Protein AF-A0A2A5AT95-F1 (afdb_monomer_lite)

pLDDT: mean 79.54, std 16.07, range [31.3, 97.88]

Secondary structure (DSSP, 8-state):
------------------------------STTSHHHHHHHHHTSTTSPPSSS----S-----SSSEEEEE-TTS-EEEEEEE-TT--EEE-SS---S--------SS-EEEEETTEEEEEEETTEEEE-TTS---EEE--TT-----TTEEE-HHHHHHHHHHHHGGG---EEEEEEESEEEEEPPTT-SEEEEEEEEEEESSTTB-EEEEEESSTTSS---STTSEEEEEEEEETTSPPPEEEEEEEESSEES-SSB--STTPPPEEEEEEEESTTSSS--EEEEEEEEE-TTS-EEEEEEEEEESS-S---EEEEEESSS-EEEEEEEEEE-

Radius of gyration: 57.36 Å; chains: 1; bounding box: 109×75×197 Å

Organism: NCBI:txid2030880

Sequence (335 aa):
MPVNQNALGVLQKSTGAPRIGRGESDVDADLTTVEAAAAAAQETADLALPLVGGVMSGNITLSNSRSIKGKDSGGTGRSLIYVNALDNVLVGNAGFDGDLSIYARSTKAGYLVSGSSTRLSWNANGVAFGTGVRVNSILNEDSMVSDDEDALATQQSIKAYVDSKVLESAIATATASNHAYIDIAIPAGAKEARIKFQNLIPTTNSTVLEVRTSSDGGTTIDDGSGDYAEGHMRSISTGEGVIGGASSGSTLMAITNLVGSAANERGVSGQLIIALPGQAEYTQIHARTAYVDDGGVDRVMVMSGRRLSAAAVDLIRIFFLEGNIESGEIQVSYI

Structure (mmCIF, N/CA/C/O backbone):
data_AF-A0A2A5AT95-F1
#
_entry.id   AF-A0A2A5AT95-F1
#
loop_
_atom_site.group_PDB
_atom_site.id
_atom_site.type_symbol
_atom_site.label_atom_id
_atom_site.label_alt_id
_atom_site.label_comp_id
_atom_site.label_asym_id
_atom_site.label_entity_id
_atom_site.label_seq_id
_atom_site.pdbx_PDB_ins_code
_atom_site.Cartn_x
_atom_site.Cartn_y
_atom_site.Cartn_z
_atom_site.occupancy
_atom_site.B_iso_or_equiv
_atom_site.auth_seq_id
_atom_site.auth_comp_id
_atom_site.auth_asym_id
_atom_site.auth_atom_id
_atom_site.pdbx_PDB_model_num
ATOM 1 N N . MET A 1 1 ? -76.646 -36.475 161.469 1.00 31.30 1 MET A N 1
ATOM 2 C CA . MET A 1 1 ? -76.503 -37.905 161.830 1.00 31.30 1 MET A CA 1
ATOM 3 C C . MET A 1 1 ? -76.623 -38.732 160.555 1.00 31.30 1 MET A C 1
ATOM 5 O O . MET A 1 1 ? -77.460 -38.360 159.748 1.00 31.30 1 MET A O 1
ATOM 9 N N . PRO A 1 2 ? -75.922 -39.861 160.390 1.00 53.03 2 PRO A N 1
ATOM 10 C CA . PRO A 1 2 ? -74.481 -40.059 160.441 1.00 53.03 2 PRO A CA 1
ATOM 11 C C . PRO A 1 2 ? -73.911 -40.566 159.094 1.00 53.03 2 PRO A C 1
ATOM 13 O O . PRO A 1 2 ? -74.620 -40.914 158.158 1.00 53.03 2 PRO A O 1
ATOM 16 N N . VAL A 1 3 ? -72.583 -40.583 159.068 1.00 45.81 3 VAL A N 1
ATOM 17 C CA . VAL A 1 3 ? -71.641 -41.304 158.199 1.00 45.81 3 VAL A CA 1
ATOM 18 C C . VAL A 1 3 ? -72.076 -42.756 157.913 1.00 45.81 3 VAL A C 1
ATOM 20 O O . VAL A 1 3 ? -72.483 -43.423 158.860 1.00 45.81 3 VAL A O 1
ATOM 23 N N . ASN A 1 4 ? -71.877 -43.285 156.692 1.00 41.25 4 ASN A N 1
ATOM 24 C CA . ASN A 1 4 ? -71.123 -44.541 156.488 1.00 41.25 4 ASN A CA 1
ATOM 25 C C . ASN A 1 4 ? -70.722 -44.806 155.018 1.00 41.25 4 ASN A C 1
ATOM 27 O O . ASN A 1 4 ? -71.441 -44.501 154.074 1.00 41.25 4 ASN A O 1
ATOM 31 N N . GLN A 1 5 ? -69.537 -45.396 154.915 1.00 50.97 5 GLN A N 1
ATOM 32 C CA . GLN A 1 5 ? -68.684 -45.821 153.818 1.00 50.97 5 GLN A CA 1
ATOM 33 C C . GLN A 1 5 ? -69.240 -47.020 153.029 1.00 50.97 5 GLN A C 1
ATOM 35 O O . GLN A 1 5 ? -69.899 -47.877 153.612 1.00 50.97 5 GLN A O 1
ATOM 40 N N . ASN A 1 6 ? -68.868 -47.152 151.746 1.00 45.69 6 ASN A N 1
ATOM 41 C CA . ASN A 1 6 ? -68.025 -48.261 151.262 1.00 45.69 6 ASN A CA 1
ATOM 42 C C . ASN A 1 6 ? -67.827 -48.278 149.732 1.00 45.69 6 ASN A C 1
ATOM 44 O O . ASN A 1 6 ? -68.708 -47.902 148.970 1.00 45.69 6 ASN A O 1
ATOM 48 N N . ALA A 1 7 ? -66.686 -48.872 149.362 1.00 45.34 7 ALA A N 1
ATOM 49 C CA . ALA A 1 7 ? -66.383 -49.610 148.128 1.00 45.34 7 ALA A CA 1
ATOM 50 C C . ALA A 1 7 ? -65.834 -48.863 146.889 1.00 45.34 7 ALA A C 1
ATOM 52 O O . ALA A 1 7 ? -66.551 -48.310 146.064 1.00 45.34 7 ALA A O 1
ATOM 53 N N . LEU A 1 8 ? -64.502 -48.971 146.779 1.00 50.44 8 LEU A N 1
ATOM 54 C CA . LEU A 1 8 ? -63.666 -49.259 145.602 1.00 50.44 8 LEU A CA 1
ATOM 55 C C . LEU A 1 8 ? -64.317 -49.307 144.202 1.00 50.44 8 LEU A C 1
ATOM 57 O O . LEU A 1 8 ? -65.175 -50.140 143.925 1.00 50.44 8 LEU A O 1
ATOM 61 N N . GLY A 1 9 ? -63.698 -48.576 143.269 1.00 43.22 9 GLY A N 1
ATOM 62 C CA . GLY A 1 9 ? -63.810 -48.768 141.822 1.00 43.22 9 GLY A CA 1
ATOM 63 C C . GLY A 1 9 ? -62.636 -48.109 141.087 1.00 43.22 9 GLY A C 1
ATOM 64 O O . GLY A 1 9 ? -62.428 -46.907 141.183 1.00 43.22 9 GLY A O 1
ATOM 65 N N . VAL A 1 10 ? -61.837 -48.929 140.412 1.00 50.09 10 VAL A N 1
ATOM 66 C CA . VAL A 1 10 ? -60.588 -48.642 139.682 1.00 50.09 10 VAL A CA 1
ATOM 67 C C . VAL A 1 10 ? -60.854 -47.876 138.366 1.00 50.09 10 VAL A C 1
ATOM 69 O O . VAL A 1 10 ? -61.826 -48.209 137.702 1.00 50.09 10 VAL A O 1
ATOM 72 N N . LEU A 1 11 ? -59.986 -46.927 137.959 1.00 45.06 11 LEU A N 1
ATOM 73 C CA . LEU A 1 11 ? -59.268 -46.857 136.652 1.00 45.06 11 LEU A CA 1
ATOM 74 C C . LEU A 1 11 ? -58.792 -45.434 136.241 1.00 45.06 11 LEU A C 1
ATOM 76 O O . LEU A 1 11 ? -59.580 -44.515 136.087 1.00 45.06 11 LEU A O 1
ATOM 80 N N . GLN A 1 12 ? -57.475 -45.356 135.988 1.00 51.31 12 GLN A N 1
ATOM 81 C CA . GLN A 1 12 ? -56.708 -44.614 134.956 1.00 51.31 12 GLN A CA 1
ATOM 82 C C . GLN A 1 12 ? -56.918 -43.092 134.734 1.00 51.31 12 GLN A C 1
ATOM 84 O O . GLN A 1 12 ? -57.977 -42.638 134.338 1.00 51.31 12 GLN A O 1
ATOM 89 N N . LYS A 1 13 ? -55.929 -42.237 135.055 1.00 47.09 13 LYS A N 1
ATOM 90 C CA . LYS A 1 13 ? -54.703 -41.826 134.303 1.00 47.09 13 LYS A CA 1
ATOM 91 C C . LYS A 1 13 ? -54.943 -40.754 133.210 1.00 47.09 13 LYS A C 1
ATOM 93 O O . LYS A 1 13 ? -55.223 -41.081 132.067 1.00 47.09 13 LYS A O 1
ATOM 98 N N . SER A 1 14 ? -54.638 -39.491 133.528 1.00 45.34 14 SER A N 1
ATOM 99 C CA . SER A 1 14 ? -53.974 -38.567 132.589 1.00 45.34 14 SER A CA 1
ATOM 100 C C . SER A 1 14 ? -53.030 -37.640 133.364 1.00 45.34 14 SER A C 1
ATOM 102 O O . SER A 1 14 ? -53.454 -36.721 134.060 1.00 45.34 14 SER A O 1
ATOM 104 N N . THR A 1 15 ? -51.737 -37.933 133.293 1.00 46.03 15 THR A N 1
ATOM 105 C CA . THR A 1 15 ? -50.651 -37.205 133.959 1.00 46.03 15 THR A CA 1
ATOM 106 C C . THR A 1 15 ? -49.803 -36.478 132.922 1.00 46.03 15 THR A C 1
ATOM 108 O O . THR A 1 15 ? -49.351 -37.130 131.984 1.00 46.03 15 THR A O 1
ATOM 111 N N . GLY A 1 16 ? -49.486 -35.200 133.163 1.00 41.44 16 GLY A N 1
ATOM 112 C CA . GLY A 1 16 ? -48.202 -34.620 132.737 1.00 41.44 16 GLY A CA 1
ATOM 113 C C . GLY A 1 16 ? -48.238 -33.267 132.016 1.00 41.44 16 GLY A C 1
ATOM 114 O O . GLY A 1 16 ? -48.284 -33.224 130.796 1.00 41.44 16 GLY A O 1
ATOM 115 N N . ALA A 1 17 ? -48.115 -32.175 132.781 1.00 49.25 17 ALA A N 1
ATOM 116 C CA . ALA A 1 17 ? -47.538 -30.870 132.377 1.00 49.25 17 ALA A CA 1
ATOM 117 C C . ALA A 1 17 ? -45.994 -31.007 132.118 1.00 49.25 17 ALA A C 1
ATOM 119 O O . ALA A 1 17 ? -45.537 -32.132 132.350 1.00 49.25 17 ALA A O 1
ATOM 120 N N . PRO A 1 18 ? -45.134 -29.985 131.770 1.00 55.75 18 PRO A N 1
ATOM 121 C CA . PRO A 1 18 ? -45.214 -28.519 132.050 1.00 55.75 18 PRO A CA 1
ATOM 122 C C . PRO A 1 18 ? -44.432 -27.483 131.134 1.00 55.75 18 PRO A C 1
ATOM 124 O O . PRO A 1 18 ? -43.688 -27.848 130.239 1.00 55.75 18 PRO A O 1
ATOM 127 N N . ARG A 1 19 ? -44.554 -26.172 131.474 1.00 51.31 19 ARG A N 1
ATOM 128 C CA . ARG A 1 19 ? -43.562 -25.029 131.510 1.00 51.31 19 ARG A CA 1
ATOM 129 C C . ARG A 1 19 ? -42.828 -24.396 130.271 1.00 51.31 19 ARG A C 1
ATOM 131 O O . ARG A 1 19 ? -41.904 -24.972 129.727 1.00 51.31 19 ARG A O 1
ATOM 138 N N . ILE A 1 20 ? -43.157 -23.105 130.028 1.00 57.62 20 ILE A N 1
ATOM 139 C CA . ILE A 1 20 ? -42.409 -21.825 129.724 1.00 57.62 20 ILE A CA 1
ATOM 140 C C . ILE A 1 20 ? -40.976 -21.802 129.091 1.00 57.62 20 ILE A C 1
ATOM 142 O O . ILE A 1 20 ? -40.045 -22.327 129.694 1.00 57.62 20 ILE A O 1
ATOM 146 N N . GLY A 1 21 ? -40.771 -20.971 128.031 1.00 46.47 21 GLY A N 1
ATOM 147 C CA . GLY A 1 21 ? -39.479 -20.381 127.561 1.00 46.47 21 GLY A CA 1
ATOM 148 C C . GLY A 1 21 ? -39.587 -19.387 126.354 1.00 46.47 21 GLY A C 1
ATOM 149 O O . GLY A 1 21 ? -40.462 -19.573 125.520 1.00 46.47 21 GLY A O 1
ATOM 150 N N . ARG A 1 22 ? -38.736 -18.331 126.278 1.00 57.22 22 ARG A N 1
ATOM 151 C CA . ARG A 1 22 ? -38.649 -17.198 125.284 1.00 57.22 22 ARG A CA 1
ATOM 152 C C . ARG A 1 22 ? -37.759 -17.495 124.039 1.00 57.22 22 ARG A C 1
ATOM 154 O O . ARG A 1 22 ? -36.842 -18.296 124.177 1.00 57.22 22 ARG A O 1
ATOM 161 N N . GLY A 1 23 ? -37.914 -16.742 122.925 1.00 45.50 23 GLY A N 1
ATOM 162 C CA . GLY A 1 23 ? -36.937 -16.595 121.808 1.00 45.50 23 GLY A CA 1
ATOM 163 C C . GLY A 1 23 ? -37.263 -15.460 120.791 1.00 45.50 23 GLY A C 1
ATOM 164 O O . GLY A 1 23 ? -38.437 -15.228 120.522 1.00 45.50 23 GLY A O 1
ATOM 165 N N . GLU A 1 24 ? -36.236 -14.751 120.288 1.00 56.44 24 GLU A N 1
ATOM 166 C CA . GLU A 1 24 ? -36.206 -13.606 119.329 1.00 56.44 24 GLU A CA 1
ATOM 167 C C . GLU A 1 24 ? -36.189 -14.031 117.832 1.00 56.44 24 GLU A C 1
ATOM 169 O O . GLU A 1 24 ? -35.678 -15.114 117.565 1.00 56.44 24 GLU A O 1
ATOM 174 N N . SER A 1 25 ? -36.649 -13.174 116.884 1.00 52.47 25 SER A N 1
ATOM 175 C CA . SER A 1 25 ? -35.987 -12.857 115.574 1.00 52.47 25 SER A CA 1
ATOM 176 C C . SER A 1 25 ? -36.799 -11.906 114.636 1.00 52.47 25 SER A C 1
ATOM 178 O O . SER A 1 25 ? -37.933 -12.227 114.284 1.00 52.47 25 SER A O 1
ATOM 180 N N . ASP A 1 26 ? -36.140 -10.818 114.190 1.00 55.66 26 ASP A N 1
ATOM 181 C CA . ASP A 1 26 ? -36.198 -10.066 112.900 1.00 55.66 26 ASP A CA 1
ATOM 182 C C . ASP A 1 26 ? -37.363 -9.109 112.515 1.00 55.66 26 ASP A C 1
ATOM 184 O O . ASP A 1 26 ? -38.506 -9.525 112.345 1.00 55.66 26 ASP A O 1
ATOM 188 N N . VAL A 1 27 ? -37.066 -7.810 112.276 1.00 53.75 27 VAL A N 1
ATOM 189 C CA . VAL A 1 27 ? -36.714 -7.190 110.959 1.00 53.75 27 VAL A CA 1
ATOM 190 C C . VAL A 1 27 ? -36.561 -5.654 111.111 1.00 53.75 27 VAL A C 1
ATOM 192 O O . VAL A 1 27 ? -37.498 -4.971 111.519 1.00 53.75 27 VAL A O 1
ATOM 195 N N . ASP A 1 28 ? -35.395 -5.125 110.718 1.00 63.41 28 ASP A N 1
ATOM 196 C CA . ASP A 1 28 ? -35.011 -3.702 110.649 1.00 63.41 28 ASP A CA 1
ATOM 197 C C . ASP A 1 28 ? -34.310 -3.471 109.284 1.00 63.41 28 ASP A C 1
ATOM 199 O O . ASP A 1 28 ? -33.338 -4.165 108.983 1.00 63.41 28 ASP A O 1
ATOM 203 N N . ALA A 1 29 ? -34.829 -2.584 108.421 1.00 55.12 29 ALA A N 1
ATOM 204 C CA . ALA A 1 29 ? -34.214 -2.106 107.160 1.00 55.12 29 ALA A CA 1
ATOM 205 C C . ALA A 1 29 ? -35.038 -0.916 106.606 1.00 55.12 29 ALA A C 1
ATOM 207 O O . ALA A 1 29 ? -36.262 -1.015 106.595 1.00 55.12 29 ALA A O 1
ATOM 208 N N . ASP A 1 30 ? -34.553 0.200 106.039 1.00 58.00 30 ASP A N 1
ATOM 209 C CA . ASP A 1 30 ? -33.274 0.936 105.915 1.00 58.00 30 ASP A CA 1
ATOM 210 C C . ASP A 1 30 ? -33.658 2.276 105.211 1.00 58.00 30 ASP A C 1
ATOM 212 O O . ASP A 1 30 ? -34.298 2.243 104.159 1.00 58.00 30 ASP A O 1
ATOM 216 N N . LEU A 1 31 ? -33.350 3.452 105.786 1.00 56.28 31 LEU A N 1
ATOM 217 C CA . LEU A 1 31 ? -33.825 4.785 105.336 1.00 56.28 31 LEU A CA 1
ATOM 218 C C . LEU A 1 31 ? -32.738 5.637 104.635 1.00 56.28 31 LEU A C 1
ATOM 220 O O . LEU A 1 31 ? -33.000 6.762 104.218 1.00 56.28 31 LEU A O 1
ATOM 224 N N . THR A 1 32 ? -31.513 5.126 104.499 1.00 59.09 32 THR A N 1
ATOM 225 C CA . THR A 1 32 ? -30.344 5.893 104.007 1.00 59.09 32 THR A CA 1
ATOM 226 C C . THR A 1 32 ? -30.221 5.957 102.480 1.00 59.09 32 THR A C 1
ATOM 228 O O . THR A 1 32 ? -29.391 6.676 101.929 1.00 59.09 32 THR A O 1
ATOM 231 N N . THR A 1 33 ? -31.086 5.243 101.768 1.00 59.75 33 THR A N 1
ATOM 232 C CA . THR A 1 33 ? -30.993 5.019 100.321 1.00 59.75 33 THR A CA 1
ATOM 233 C C . THR A 1 33 ? -31.723 6.065 99.468 1.00 59.75 33 THR A C 1
ATOM 235 O O . THR A 1 33 ? -31.492 6.135 98.262 1.00 59.75 33 THR A O 1
ATOM 238 N N . VAL A 1 34 ? -32.574 6.910 100.063 1.00 62.44 34 VAL A N 1
ATOM 239 C CA . VAL A 1 34 ? -33.474 7.804 99.305 1.00 62.44 34 VAL A CA 1
ATOM 240 C C . VAL A 1 34 ? -32.795 9.109 98.863 1.00 62.44 34 VAL A C 1
ATOM 242 O O . VAL A 1 34 ? -33.039 9.582 97.755 1.00 62.44 34 VAL A O 1
ATOM 245 N N . GLU A 1 35 ? -31.908 9.692 99.672 1.00 58.28 35 GLU A N 1
ATOM 246 C CA . GLU A 1 35 ? -31.329 11.017 99.377 1.00 58.28 35 GLU A CA 1
ATOM 247 C C . GLU A 1 35 ? -30.240 10.984 98.292 1.00 58.28 35 GLU A C 1
ATOM 249 O O . GLU A 1 35 ? -30.126 11.917 97.495 1.00 58.28 35 GLU A O 1
ATOM 254 N N . ALA A 1 36 ? -29.505 9.876 98.166 1.00 57.38 36 ALA A N 1
ATOM 255 C CA . ALA A 1 36 ? -28.541 9.676 97.081 1.00 57.38 36 ALA A CA 1
ATOM 256 C C . ALA A 1 36 ? -29.208 9.639 95.689 1.00 57.38 36 ALA A C 1
ATOM 258 O O . ALA A 1 36 ? -28.572 9.955 94.682 1.00 57.38 36 ALA A O 1
ATOM 259 N N . ALA A 1 37 ? -30.501 9.304 95.619 1.00 59.62 37 ALA A N 1
ATOM 260 C CA . ALA A 1 37 ? -31.236 9.239 94.361 1.00 59.62 37 ALA A CA 1
ATOM 261 C C . ALA A 1 37 ? -31.547 10.628 93.771 1.00 59.62 37 ALA A C 1
ATOM 263 O O . ALA A 1 37 ? -31.604 10.778 92.551 1.00 59.62 37 ALA A O 1
ATOM 264 N N . ALA A 1 38 ? -31.724 11.655 94.610 1.00 58.12 38 ALA A N 1
ATOM 265 C CA . ALA A 1 38 ? -32.135 12.982 94.149 1.00 58.12 38 ALA A CA 1
ATOM 266 C C . ALA A 1 38 ? -31.004 13.745 93.432 1.00 58.12 38 ALA A C 1
ATOM 268 O O . ALA A 1 38 ? -31.249 14.393 92.418 1.00 58.12 38 ALA A O 1
ATOM 269 N N . ALA A 1 39 ? -29.758 13.628 93.904 1.00 57.00 39 ALA A N 1
ATOM 270 C CA . ALA A 1 39 ? -28.605 14.289 93.282 1.00 57.00 39 ALA A CA 1
ATOM 271 C C . ALA A 1 39 ? -28.258 13.699 91.902 1.00 57.00 39 ALA A C 1
ATOM 273 O O . ALA A 1 39 ? -27.923 14.437 90.977 1.00 57.00 39 ALA A O 1
ATOM 274 N N . ALA A 1 40 ? -28.425 12.384 91.733 1.00 55.62 40 ALA A N 1
ATOM 275 C CA . ALA A 1 40 ? -28.223 11.710 90.451 1.00 55.62 40 ALA A CA 1
ATOM 276 C C . ALA A 1 40 ? -29.219 12.169 89.367 1.00 55.62 40 ALA A C 1
ATOM 278 O O . ALA A 1 40 ? -28.914 12.109 88.178 1.00 55.62 40 ALA A O 1
ATOM 279 N N . ALA A 1 41 ? -30.404 12.660 89.752 1.00 57.69 41 ALA A N 1
ATOM 280 C CA . ALA A 1 41 ? -31.406 13.108 88.789 1.00 57.69 41 ALA A CA 1
ATOM 281 C C . ALA A 1 41 ? -30.993 14.402 88.066 1.00 57.69 41 ALA A C 1
ATOM 283 O O . ALA A 1 41 ? -31.320 14.582 86.894 1.00 57.69 41 ALA A O 1
ATOM 284 N N . GLN A 1 42 ? -30.252 15.295 88.726 1.00 53.34 42 GLN A N 1
ATOM 285 C CA . GLN A 1 42 ? -29.977 16.631 88.191 1.00 53.34 42 GLN A CA 1
ATOM 286 C C . GLN A 1 42 ? -28.844 16.655 87.150 1.00 53.34 42 GLN A C 1
ATOM 288 O O . GLN A 1 42 ? -28.896 17.450 86.215 1.00 53.34 42 GLN A O 1
ATOM 293 N N . GLU A 1 43 ? -27.882 15.731 87.232 1.00 53.28 43 GLU A N 1
ATOM 294 C CA . GLU A 1 43 ? -26.788 15.592 86.252 1.00 53.28 43 GLU A CA 1
ATOM 295 C C . GLU A 1 43 ? -27.285 15.096 84.876 1.00 53.28 43 GLU A C 1
ATOM 297 O O . GLU A 1 43 ? -26.668 15.343 83.842 1.00 53.28 43 GLU A O 1
ATOM 302 N N . THR A 1 44 ? -28.460 14.459 84.828 1.00 54.91 44 THR A N 1
ATOM 303 C CA . THR A 1 44 ? -29.045 13.971 83.568 1.00 54.91 44 THR A CA 1
ATOM 304 C C . THR A 1 44 ? -29.617 15.076 82.672 1.00 54.91 44 THR A C 1
ATOM 306 O O . THR A 1 44 ? -29.811 14.842 81.478 1.00 54.91 44 THR A O 1
ATOM 309 N N . ALA A 1 45 ? -29.870 16.278 83.205 1.00 54.81 45 ALA A N 1
ATOM 310 C CA . ALA A 1 45 ? -30.524 17.354 82.458 1.00 54.81 45 ALA A CA 1
ATOM 311 C C . ALA A 1 45 ? -29.583 18.086 81.481 1.00 54.81 45 ALA A C 1
ATOM 313 O O . ALA A 1 45 ? -30.023 18.470 80.401 1.00 54.81 45 ALA A O 1
ATOM 314 N N . ASP A 1 46 ? -28.295 18.226 81.813 1.00 54.16 46 ASP A N 1
ATOM 315 C CA . ASP A 1 46 ? -27.306 18.942 80.978 1.00 54.16 46 ASP A CA 1
ATOM 316 C C . ASP A 1 46 ? -26.788 18.103 79.795 1.00 54.16 46 ASP A C 1
ATOM 318 O O . ASP A 1 46 ? -26.210 18.619 78.839 1.00 54.16 46 ASP A O 1
ATOM 322 N N . LEU A 1 47 ? -27.037 16.792 79.827 1.00 55.03 47 LEU A N 1
ATOM 323 C CA . LEU A 1 47 ? -26.746 15.858 78.737 1.00 55.03 47 LEU A CA 1
ATOM 324 C C . LEU A 1 47 ? -27.949 15.655 77.801 1.00 55.03 47 LEU A C 1
ATOM 326 O O . LEU A 1 47 ? -27.879 14.859 76.859 1.00 55.03 47 LEU A O 1
ATOM 330 N N . ALA A 1 48 ? -29.066 16.344 78.055 1.00 59.31 48 ALA A N 1
ATOM 331 C CA . ALA A 1 48 ? -30.287 16.196 77.281 1.00 59.31 48 ALA A CA 1
ATOM 332 C C . ALA A 1 48 ? -30.333 17.174 76.099 1.00 59.31 48 ALA A C 1
ATOM 334 O O . ALA A 1 48 ? -29.996 18.352 76.202 1.00 59.31 48 ALA A O 1
ATOM 335 N N . LEU A 1 49 ? -30.801 16.681 74.951 1.00 63.66 49 LEU A N 1
ATOM 336 C CA . LEU A 1 49 ? -31.042 17.516 73.777 1.00 63.66 49 LEU A CA 1
ATOM 337 C C . LEU A 1 49 ? -32.093 18.594 74.106 1.00 63.66 49 LEU A C 1
ATOM 339 O O . LEU A 1 49 ? -33.139 18.253 74.670 1.00 63.66 49 LEU A O 1
ATOM 343 N N . PRO A 1 50 ? -31.865 19.872 73.737 1.00 62.41 50 PRO A N 1
ATOM 344 C CA . PRO A 1 50 ? -32.815 20.943 74.006 1.00 62.41 50 PRO A CA 1
ATOM 345 C C . PRO A 1 50 ? -34.156 20.631 73.342 1.00 62.41 50 PRO A C 1
ATOM 347 O O . PRO A 1 50 ? -34.223 20.277 72.163 1.00 62.41 50 PRO A O 1
ATOM 350 N N . LEU A 1 51 ? -35.232 20.746 74.122 1.00 62.44 51 LEU A N 1
ATOM 351 C CA . LEU A 1 51 ? -36.531 20.195 73.742 1.00 62.44 51 LEU A CA 1
ATOM 352 C C . LEU A 1 51 ? -37.165 20.925 72.544 1.00 62.44 51 LEU A C 1
ATOM 354 O O . LEU A 1 51 ? -37.920 20.301 71.801 1.00 62.44 51 LEU A O 1
ATOM 358 N N . VAL A 1 52 ? -36.835 22.209 72.324 1.00 65.69 52 VAL A N 1
ATOM 359 C CA . VAL A 1 52 ? -37.187 22.983 71.119 1.00 65.69 52 VAL A CA 1
ATOM 360 C C . VAL A 1 52 ? -36.154 24.095 70.868 1.00 65.69 52 VAL A C 1
ATOM 362 O O . VAL A 1 52 ? -35.869 24.877 71.768 1.00 65.69 52 VAL A O 1
ATOM 365 N N . GLY A 1 53 ? -35.662 24.198 69.624 1.00 62.97 53 GLY A N 1
ATOM 366 C CA . GLY A 1 53 ? -34.995 25.391 69.076 1.00 62.97 53 GLY A CA 1
ATOM 367 C C . GLY A 1 53 ? -33.600 25.718 69.628 1.00 62.97 53 GLY A C 1
ATOM 368 O O . GLY A 1 53 ? -33.447 26.676 70.377 1.00 62.97 53 GLY A O 1
ATOM 369 N N . GLY A 1 54 ? -32.568 24.993 69.182 1.00 61.16 54 GLY A N 1
ATOM 370 C CA . GLY A 1 54 ? -31.160 25.310 69.456 1.00 61.16 54 GLY A CA 1
ATOM 371 C C . GLY A 1 54 ? -30.209 24.699 68.418 1.00 61.16 54 GLY A C 1
ATOM 372 O O . GLY A 1 54 ? -30.537 23.689 67.796 1.00 61.16 54 GLY A O 1
ATOM 373 N N . VAL A 1 55 ? -29.041 25.316 68.209 1.00 62.84 55 VAL A N 1
ATOM 374 C CA . VAL A 1 55 ? -27.958 24.764 67.374 1.00 62.84 55 VAL A CA 1
ATOM 375 C C . VAL A 1 55 ? -27.051 23.924 68.267 1.00 62.84 55 VAL A C 1
ATOM 377 O O . VAL A 1 55 ? -26.507 24.436 69.241 1.00 62.84 55 VAL A O 1
ATOM 380 N N . MET A 1 56 ? -26.869 22.646 67.935 1.00 67.06 56 MET A N 1
ATOM 381 C CA . MET A 1 56 ? -25.844 21.820 68.576 1.00 67.06 56 MET A CA 1
ATOM 382 C C . MET A 1 56 ? -24.471 22.239 68.039 1.00 67.06 56 MET A C 1
ATOM 384 O O . MET A 1 56 ? -24.222 22.127 66.839 1.00 67.06 56 MET A O 1
ATOM 388 N N . SER A 1 57 ? -23.594 22.740 68.906 1.00 65.56 57 SER A N 1
ATOM 389 C CA . SER A 1 57 ? -22.204 23.072 68.582 1.00 65.56 57 SER A CA 1
ATOM 390 C C . SER A 1 57 ? -21.243 22.195 69.393 1.00 65.56 57 SER A C 1
ATOM 392 O O . SER A 1 57 ? -21.601 21.664 70.442 1.00 65.56 57 SER A O 1
ATOM 394 N N . GLY A 1 58 ? -20.023 22.005 68.887 1.00 61.19 58 GLY A N 1
ATOM 395 C CA . GLY A 1 58 ? -19.043 21.092 69.481 1.00 61.19 58 GLY A CA 1
ATOM 396 C C . GLY A 1 58 ? -19.171 19.645 68.992 1.00 61.19 58 GLY A C 1
ATOM 397 O O . GLY A 1 58 ? -19.867 19.350 68.020 1.00 61.19 58 GLY A O 1
ATOM 398 N N . ASN A 1 59 ? -18.444 18.737 69.643 1.00 62.28 59 ASN A N 1
ATOM 399 C CA . ASN A 1 59 ? -18.416 17.328 69.258 1.00 62.28 59 ASN A CA 1
ATOM 400 C C . ASN A 1 59 ? -19.696 16.631 69.731 1.00 62.28 59 ASN A C 1
ATOM 402 O O . ASN A 1 59 ? -19.906 16.448 70.928 1.00 62.28 59 ASN A O 1
ATOM 406 N N . ILE A 1 60 ? -20.538 16.213 68.789 1.00 65.31 60 ILE A N 1
ATOM 407 C CA . ILE A 1 60 ? -21.734 15.422 69.081 1.00 65.31 60 ILE A CA 1
ATOM 408 C C . ILE A 1 60 ? -21.323 13.946 69.161 1.00 65.31 60 ILE A C 1
ATOM 410 O O . ILE A 1 60 ? -21.137 13.287 68.138 1.00 65.31 60 ILE A O 1
ATOM 414 N N . THR A 1 61 ? -21.186 13.424 70.380 1.00 59.06 61 THR A N 1
ATOM 415 C CA . THR A 1 61 ? -20.909 12.002 70.633 1.00 59.06 61 THR A CA 1
ATOM 416 C C . THR A 1 61 ? -22.222 11.252 70.828 1.00 59.06 61 THR A C 1
ATOM 418 O O . THR A 1 61 ? -22.901 11.405 71.840 1.00 59.06 61 THR A O 1
ATOM 421 N N . LEU A 1 62 ? -22.601 10.428 69.854 1.00 65.69 62 LEU A N 1
ATOM 422 C CA . LEU A 1 62 ? -23.825 9.632 69.912 1.00 65.69 62 LEU A CA 1
ATOM 423 C C . LEU A 1 62 ? -23.503 8.262 70.506 1.00 65.69 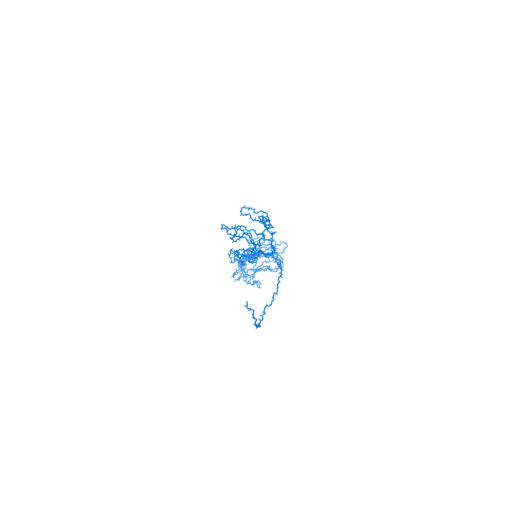62 LEU A C 1
ATOM 425 O O . LEU A 1 62 ? -23.100 7.345 69.800 1.00 65.69 62 LEU A O 1
ATOM 429 N N . SER A 1 63 ? -23.696 8.118 71.815 1.00 56.78 63 SER A N 1
ATOM 430 C CA . SER A 1 63 ? -23.464 6.852 72.528 1.00 56.78 63 SER A CA 1
ATOM 431 C C . SER A 1 63 ? -24.542 5.793 72.253 1.00 56.78 63 SER A C 1
ATOM 433 O O . SER A 1 63 ? -24.424 4.658 72.710 1.00 56.78 63 SER A O 1
ATOM 435 N N . ASN A 1 64 ? -25.599 6.138 71.500 1.00 54.19 64 ASN A N 1
ATOM 436 C CA . ASN A 1 64 ? -26.519 5.147 70.952 1.00 54.19 64 ASN A CA 1
ATOM 437 C C . ASN A 1 64 ? -25.879 4.539 69.701 1.00 54.19 64 ASN A C 1
ATOM 439 O O . ASN A 1 64 ? -25.441 5.246 68.800 1.00 54.19 64 ASN A O 1
ATOM 443 N N . SER A 1 65 ? -25.787 3.217 69.648 1.00 54.91 65 SER A N 1
ATOM 444 C CA . SER A 1 65 ? -24.899 2.535 68.705 1.00 54.91 65 SER A CA 1
ATOM 445 C C . SER A 1 65 ? -25.325 2.605 67.230 1.00 54.91 65 SER A C 1
ATOM 447 O O . SER A 1 65 ? -24.834 1.781 66.462 1.00 54.91 65 SER A O 1
ATOM 449 N N . ARG A 1 66 ? -26.304 3.441 66.816 1.00 62.94 66 ARG A N 1
ATOM 450 C CA . ARG A 1 66 ? -26.951 3.250 65.500 1.00 62.94 66 ARG A CA 1
ATOM 451 C C . ARG A 1 66 ? -27.357 4.483 64.672 1.00 62.94 66 ARG A C 1
ATOM 453 O O . ARG A 1 66 ? -27.310 4.339 63.453 1.00 62.94 66 ARG A O 1
ATOM 460 N N . SER A 1 67 ? -27.761 5.657 65.196 1.00 71.94 67 SER A N 1
ATOM 461 C CA . SER A 1 67 ? -28.265 6.733 64.291 1.00 71.94 67 SER A CA 1
ATOM 462 C C . SER A 1 67 ? -28.475 8.138 64.884 1.00 71.94 67 SER A C 1
ATOM 464 O O . SER A 1 67 ? -28.900 8.261 66.033 1.00 71.94 67 SER A O 1
ATOM 466 N N . ILE A 1 68 ? -28.381 9.175 64.036 1.00 78.12 68 ILE A N 1
ATOM 467 C CA . ILE A 1 68 ? -29.019 10.493 64.242 1.00 78.12 68 ILE A CA 1
ATOM 468 C C . ILE A 1 68 ? -30.476 10.404 63.787 1.00 78.12 68 ILE A C 1
ATOM 470 O O . ILE A 1 68 ? -30.737 10.033 62.640 1.00 78.12 68 ILE A O 1
ATOM 474 N N . LYS A 1 69 ? -31.427 10.769 64.653 1.00 70.56 69 LYS A N 1
ATOM 475 C CA . LYS A 1 69 ? -32.865 10.755 64.344 1.00 70.56 69 LYS A CA 1
ATOM 476 C C . LYS A 1 69 ? -33.452 12.167 64.365 1.00 70.56 69 LYS A C 1
ATOM 478 O O . LYS A 1 69 ? -33.151 12.941 65.263 1.00 70.56 69 LYS A O 1
ATOM 483 N N . GLY A 1 70 ? -34.310 12.473 63.399 1.00 71.00 70 GLY A N 1
ATOM 484 C CA . GLY A 1 70 ? -35.223 13.618 63.387 1.00 71.00 70 GLY A CA 1
ATOM 485 C C . GLY A 1 70 ? -36.681 13.148 63.397 1.00 71.00 70 GLY A C 1
ATOM 486 O O . GLY A 1 70 ? -36.943 11.951 63.484 1.00 71.00 70 GLY A O 1
ATOM 487 N N . LYS A 1 71 ? -37.641 14.069 63.299 1.00 64.19 71 LYS A N 1
ATOM 488 C CA . LYS A 1 71 ? -39.051 13.762 62.999 1.00 64.19 71 LYS A CA 1
ATOM 489 C C . LYS A 1 71 ? -39.393 14.344 61.628 1.00 64.19 71 LYS A C 1
ATOM 491 O O . LYS A 1 71 ? -38.897 15.417 61.298 1.00 64.19 71 LYS A O 1
ATOM 496 N N . ASP A 1 72 ? -40.191 13.641 60.830 1.00 72.50 72 ASP A N 1
ATOM 497 C CA . ASP A 1 72 ? -40.754 14.207 59.604 1.00 72.50 72 ASP A CA 1
ATOM 498 C C . ASP A 1 72 ? -41.870 15.218 59.914 1.00 72.50 72 ASP A C 1
ATOM 500 O O . ASP A 1 72 ? -42.223 15.446 61.074 1.00 72.50 72 ASP A O 1
ATOM 504 N N . SER A 1 73 ? -42.416 15.859 58.879 1.00 65.44 73 SER A N 1
ATOM 505 C CA . SER A 1 73 ? -43.452 16.892 59.013 1.00 65.44 73 SER A CA 1
ATOM 506 C C . SER A 1 73 ? -44.764 16.381 59.620 1.00 65.44 73 SER A C 1
ATOM 508 O O . SER A 1 73 ? -45.567 17.183 60.089 1.00 65.44 73 SER A O 1
ATOM 510 N N . GLY A 1 74 ? -44.968 15.061 59.666 1.00 72.56 74 GLY A N 1
ATOM 511 C CA . GLY A 1 74 ? -46.069 14.419 60.384 1.00 72.56 74 GLY A CA 1
ATOM 512 C C . GLY A 1 74 ? -45.739 14.081 61.841 1.00 72.56 74 GLY A C 1
ATOM 513 O O . GLY A 1 74 ? -46.545 13.448 62.516 1.00 72.56 74 GLY A O 1
ATOM 514 N N . GLY A 1 75 ? -44.553 14.454 62.332 1.00 63.72 75 GLY A N 1
ATOM 515 C CA . GLY A 1 75 ? -44.080 14.139 63.679 1.00 63.72 75 GLY A CA 1
ATOM 516 C C . GLY A 1 75 ? -43.539 12.713 63.842 1.00 63.72 75 GLY A C 1
ATOM 517 O O . GLY A 1 75 ? -43.191 12.327 64.963 1.00 63.72 75 GLY A O 1
ATOM 518 N N . THR A 1 76 ? -43.426 11.935 62.759 1.00 71.00 76 THR A N 1
ATOM 519 C CA . THR A 1 76 ? -42.941 10.547 62.796 1.00 71.00 76 THR A CA 1
ATOM 520 C C . THR A 1 76 ? -41.415 10.525 62.785 1.00 71.00 76 THR A C 1
ATOM 522 O O . THR A 1 76 ? -40.780 11.149 61.942 1.00 71.00 76 THR A O 1
ATOM 525 N N . GLY A 1 77 ? -40.791 9.814 63.725 1.00 69.12 77 GLY A N 1
ATOM 526 C CA . GLY A 1 77 ? -39.330 9.743 63.823 1.00 69.12 77 GLY A CA 1
ATOM 527 C C . GLY A 1 77 ? -38.673 9.095 62.593 1.00 69.12 77 GLY A C 1
ATOM 528 O O . GLY A 1 77 ? -39.076 8.010 62.181 1.00 69.12 77 GLY A O 1
ATOM 529 N N . ARG A 1 78 ? -37.623 9.711 62.040 1.00 70.69 78 ARG A N 1
ATOM 530 C CA . ARG A 1 78 ? -36.806 9.192 60.929 1.00 70.69 78 ARG A CA 1
ATOM 531 C C . ARG A 1 78 ? -35.318 9.289 61.236 1.00 70.69 78 ARG A C 1
ATOM 533 O O . ARG A 1 78 ? -34.879 10.250 61.855 1.00 70.69 78 ARG A O 1
ATOM 540 N N . SER A 1 79 ? -34.527 8.327 60.771 1.00 75.62 79 SER A N 1
ATOM 541 C CA . SER A 1 79 ? -33.063 8.422 60.832 1.00 75.62 79 SER A CA 1
ATOM 542 C C . SER A 1 79 ? -32.539 9.298 59.693 1.00 75.62 79 SER A C 1
ATOM 544 O O . SER A 1 79 ? -32.879 9.066 58.536 1.00 75.62 79 SER A O 1
ATOM 546 N N . LEU A 1 80 ? -31.715 10.293 60.018 1.00 75.06 80 LEU A N 1
ATOM 547 C CA . LEU A 1 80 ? -31.089 11.198 59.049 1.00 75.06 80 LEU A CA 1
ATOM 548 C C . LEU A 1 80 ? -29.760 10.631 58.546 1.00 75.06 80 LEU A C 1
ATOM 550 O O . LEU A 1 80 ? -29.517 10.589 57.344 1.00 75.06 80 LEU A O 1
ATOM 554 N N . ILE A 1 81 ? -28.938 10.135 59.471 1.00 80.81 81 ILE A N 1
ATOM 555 C CA . ILE A 1 81 ? -27.706 9.400 59.183 1.00 80.81 81 ILE A CA 1
ATOM 556 C C . ILE A 1 81 ? -27.686 8.195 60.107 1.00 80.81 81 ILE A C 1
ATOM 558 O O . ILE A 1 81 ? -27.897 8.326 61.319 1.00 80.81 81 ILE A O 1
ATOM 562 N N . TYR A 1 82 ? -27.448 7.018 59.549 1.00 74.44 82 TYR A N 1
ATOM 563 C CA . TYR A 1 82 ? -27.293 5.814 60.345 1.00 74.44 82 TYR A CA 1
ATOM 564 C C . TYR A 1 82 ? -26.253 4.884 59.741 1.00 74.44 82 TYR A C 1
ATOM 566 O O . TYR A 1 82 ? -26.022 4.889 58.531 1.00 74.44 82 TYR A O 1
ATOM 574 N N . VAL A 1 83 ? -25.637 4.089 60.610 1.00 78.38 83 VAL A N 1
ATOM 575 C CA . VAL A 1 83 ? -24.742 3.007 60.212 1.00 78.38 83 VAL A CA 1
ATOM 576 C C . VAL A 1 83 ? -25.540 1.720 60.314 1.00 78.38 83 VAL A C 1
ATOM 578 O O . VAL A 1 83 ? -26.145 1.427 61.350 1.00 78.38 83 VAL A O 1
ATOM 581 N N . ASN A 1 84 ? -25.641 0.994 59.207 1.00 75.38 84 ASN A N 1
ATOM 582 C CA . ASN A 1 84 ? -26.370 -0.267 59.205 1.00 75.38 84 ASN A CA 1
ATOM 583 C C . ASN A 1 84 ? -25.518 -1.398 59.813 1.00 75.38 84 ASN A C 1
ATOM 585 O O . ASN A 1 84 ? -24.362 -1.211 60.170 1.00 75.38 84 ASN A O 1
ATOM 589 N N . ALA A 1 85 ? -26.087 -2.598 59.923 1.00 77.44 85 ALA A N 1
ATOM 590 C CA . ALA A 1 85 ? -25.385 -3.759 60.480 1.00 77.44 85 ALA A CA 1
ATOM 591 C C . ALA A 1 85 ? -24.200 -4.266 59.626 1.00 77.44 85 ALA A C 1
ATOM 593 O O . ALA A 1 85 ? -23.524 -5.203 60.034 1.00 77.44 85 ALA A O 1
ATOM 594 N N . LEU A 1 86 ? -23.989 -3.687 58.440 1.00 76.06 86 LEU A N 1
ATOM 595 C CA . LEU A 1 86 ? -22.881 -3.970 57.526 1.00 76.06 86 LEU A CA 1
ATOM 596 C C . LEU A 1 86 ? -21.879 -2.802 57.474 1.00 76.06 86 LEU A C 1
ATOM 598 O O . LEU A 1 86 ? -21.097 -2.716 56.534 1.00 76.06 86 LEU A O 1
ATOM 602 N N . ASP A 1 87 ? -21.947 -1.881 58.439 1.00 76.81 87 ASP A N 1
ATOM 603 C CA . ASP A 1 87 ? -21.100 -0.690 58.563 1.00 76.81 87 ASP A CA 1
ATOM 604 C C . ASP A 1 87 ? -21.199 0.323 57.407 1.00 76.81 87 ASP A C 1
ATOM 606 O O . ASP A 1 87 ? -20.366 1.221 57.267 1.00 76.81 87 ASP A O 1
ATOM 610 N N . ASN A 1 88 ? -22.262 0.253 56.599 1.00 75.12 88 ASN A N 1
ATOM 611 C CA . ASN A 1 88 ? -22.519 1.264 55.577 1.00 75.12 88 ASN A CA 1
ATOM 612 C C . ASN A 1 88 ? -23.117 2.518 56.215 1.00 75.12 88 ASN A C 1
ATOM 614 O O . ASN A 1 88 ? -24.109 2.437 56.946 1.00 75.12 88 ASN A O 1
ATOM 618 N N . VAL A 1 89 ? -22.573 3.682 55.858 1.00 80.62 89 VAL A N 1
ATOM 619 C CA . VAL A 1 89 ? -23.172 4.981 56.175 1.00 80.62 89 VAL A CA 1
ATOM 620 C C . VAL A 1 89 ? -24.306 5.247 55.192 1.00 80.62 89 VAL A C 1
ATOM 622 O O . VAL A 1 89 ? -24.083 5.376 53.989 1.00 80.62 89 VAL A O 1
ATOM 625 N N . LEU A 1 90 ? -25.528 5.332 55.708 1.00 75.56 90 LEU A N 1
ATOM 626 C CA . LEU A 1 90 ? -26.725 5.630 54.931 1.00 75.56 90 LEU A CA 1
ATOM 627 C C . LEU A 1 90 ? -27.232 7.022 55.308 1.00 75.56 90 LEU A C 1
ATOM 629 O O . LEU A 1 90 ? -27.406 7.333 56.489 1.00 75.56 90 LEU A O 1
ATOM 633 N N . VAL A 1 91 ? -27.451 7.860 54.295 1.00 77.38 91 VAL A N 1
ATOM 634 C CA . VAL A 1 91 ? -27.883 9.256 54.435 1.00 77.38 91 VAL A CA 1
ATOM 635 C C . VAL A 1 91 ? -29.290 9.380 53.853 1.00 77.38 91 VAL A C 1
ATOM 637 O O . VAL A 1 91 ? -29.474 9.274 52.643 1.00 77.38 91 VAL A O 1
ATOM 640 N N . GLY A 1 92 ? -30.284 9.575 54.725 1.00 66.44 92 GLY A N 1
ATOM 641 C CA . GLY A 1 92 ? -31.706 9.626 54.368 1.00 66.44 92 GLY A CA 1
ATOM 642 C C . GLY A 1 92 ? -32.318 8.272 53.965 1.00 66.44 92 GLY A C 1
ATOM 643 O O . GLY A 1 92 ? -31.633 7.353 53.528 1.00 66.44 92 GLY A O 1
ATOM 644 N N . ASN A 1 93 ? -33.641 8.128 54.127 1.00 60.47 93 ASN A N 1
ATOM 645 C CA . ASN A 1 93 ? -34.394 6.937 53.689 1.00 60.47 93 ASN A CA 1
ATOM 646 C C . ASN A 1 93 ? -35.406 7.209 52.557 1.00 60.47 93 ASN A C 1
ATOM 648 O O . ASN A 1 93 ? -36.091 6.282 52.135 1.00 60.47 93 ASN A O 1
ATOM 652 N N . ALA A 1 94 ? -35.511 8.458 52.085 1.00 58.78 94 ALA A N 1
ATOM 653 C CA . ALA A 1 94 ? -36.527 8.913 51.127 1.00 58.78 94 ALA A CA 1
ATOM 654 C C . ALA A 1 94 ? -35.943 9.646 49.901 1.00 58.78 94 ALA A C 1
ATOM 656 O O . ALA A 1 94 ? -36.663 10.357 49.210 1.00 58.78 94 ALA A O 1
ATOM 657 N N . GLY A 1 95 ? -34.650 9.457 49.626 1.00 59.12 95 GLY A N 1
ATOM 658 C CA . GLY A 1 95 ? -33.913 10.206 48.608 1.00 59.12 95 GLY A CA 1
ATOM 659 C C . GLY A 1 95 ? -33.099 11.340 49.226 1.00 59.12 95 GLY A C 1
ATOM 660 O O . GLY A 1 95 ? -33.499 11.950 50.217 1.00 59.12 95 GLY A O 1
ATOM 661 N N . PHE A 1 96 ? -31.920 11.568 48.662 1.00 66.94 96 PHE A N 1
ATOM 662 C CA . PHE A 1 96 ? -31.093 12.730 48.947 1.00 66.94 96 PHE A CA 1
ATOM 663 C C . PHE A 1 96 ? -31.240 13.668 47.751 1.00 66.94 96 PHE A C 1
ATOM 665 O O . PHE A 1 96 ? -30.849 13.302 46.646 1.00 66.94 96 PHE A O 1
ATOM 672 N N . ASP A 1 97 ? -31.870 14.821 47.957 1.00 61.09 97 ASP A N 1
ATOM 673 C CA . ASP A 1 97 ? -32.070 15.840 46.921 1.00 61.09 97 ASP A CA 1
ATOM 674 C C . ASP A 1 97 ? -30.955 16.890 47.023 1.00 61.09 97 ASP A C 1
ATOM 676 O O . ASP A 1 97 ? -31.140 17.987 47.550 1.00 61.09 97 ASP A O 1
ATOM 680 N N . GLY A 1 98 ? -29.741 16.484 46.648 1.00 63.28 98 GLY A N 1
ATOM 681 C CA . GLY A 1 98 ? -28.545 17.321 46.715 1.00 63.28 98 GLY A CA 1
ATOM 682 C C . GLY A 1 98 ? -27.304 16.638 46.139 1.00 63.28 98 GLY A C 1
ATOM 683 O O . GLY A 1 98 ? -27.332 15.458 45.781 1.00 63.28 98 GLY A O 1
ATOM 684 N N . ASP A 1 99 ? -26.189 17.366 46.082 1.00 69.81 99 ASP A N 1
ATOM 685 C CA . ASP A 1 99 ? -24.917 16.842 45.577 1.00 69.81 99 ASP A CA 1
ATOM 686 C C . ASP A 1 99 ? -24.196 15.987 46.625 1.00 69.81 99 ASP A C 1
ATOM 688 O O . ASP A 1 99 ? -23.862 16.443 47.722 1.00 69.81 99 ASP A O 1
ATOM 692 N N . LEU A 1 100 ? -23.931 14.724 46.285 1.00 72.69 100 LEU A N 1
ATOM 693 C CA . LEU A 1 100 ? -23.185 13.799 47.135 1.00 72.69 100 LEU A CA 1
ATOM 694 C C . LEU A 1 100 ? -21.720 13.746 46.690 1.00 72.69 100 LEU A C 1
ATOM 696 O O . LEU A 1 100 ? -21.360 13.033 45.755 1.00 72.69 100 LEU A O 1
ATOM 700 N N . SER A 1 101 ? -20.859 14.487 47.387 1.00 68.38 101 SER A N 1
ATOM 701 C CA . SER A 1 101 ? -19.409 14.459 47.158 1.00 68.38 101 SER A CA 1
ATOM 702 C C . SER A 1 101 ? -18.735 13.395 48.028 1.00 68.38 101 SER A C 1
ATOM 704 O O . SER A 1 101 ? -18.660 13.538 49.248 1.00 68.38 101 SER A O 1
ATOM 706 N N . ILE A 1 102 ? -18.227 12.326 47.406 1.00 73.81 102 ILE A N 1
ATOM 707 C CA . ILE A 1 102 ? -17.577 11.201 48.099 1.00 73.81 102 ILE A CA 1
ATOM 708 C C . ILE A 1 102 ? -16.065 11.259 47.872 1.00 73.81 102 ILE A C 1
ATOM 710 O O . ILE A 1 102 ? -15.582 10.971 46.779 1.00 73.81 102 ILE A O 1
ATOM 714 N N . TYR A 1 103 ? -15.298 11.577 48.917 1.00 63.97 103 TYR A N 1
ATOM 715 C CA . TYR A 1 103 ? -13.834 11.530 48.873 1.00 63.97 103 TYR A CA 1
ATOM 716 C C . TYR A 1 103 ? -13.317 10.212 49.466 1.00 63.97 103 TYR A C 1
ATOM 718 O O . TYR A 1 103 ? -12.987 10.119 50.649 1.00 63.97 103 TYR A O 1
ATOM 726 N N . ALA A 1 104 ? -13.282 9.164 48.641 1.00 66.88 104 ALA A N 1
ATOM 727 C CA . ALA A 1 104 ? -12.854 7.830 49.053 1.00 66.88 104 ALA A CA 1
ATOM 728 C C . ALA A 1 104 ? -11.357 7.614 48.773 1.00 66.88 104 ALA A C 1
ATOM 730 O O . ALA A 1 104 ? -10.941 7.461 47.627 1.00 66.88 104 ALA A O 1
ATOM 731 N N . ARG A 1 105 ? -10.534 7.552 49.828 1.00 67.81 105 ARG A N 1
ATOM 732 C CA . ARG A 1 105 ? -9.143 7.078 49.741 1.00 67.81 105 ARG A CA 1
ATOM 733 C C . ARG A 1 105 ? -9.102 5.594 50.078 1.00 67.81 105 ARG A C 1
ATOM 735 O O . ARG A 1 105 ? -9.072 5.221 51.245 1.00 67.81 105 ARG A O 1
ATOM 742 N N . SER A 1 106 ? -9.133 4.765 49.041 1.00 66.50 106 SER A N 1
ATOM 743 C CA . SER A 1 106 ? -9.118 3.309 49.157 1.00 66.50 106 SER A CA 1
ATOM 744 C C . SER A 1 106 ? -7.974 2.729 48.329 1.00 66.50 106 SER A C 1
ATOM 746 O O . SER A 1 106 ? -7.800 3.088 47.170 1.00 66.50 106 SER A O 1
ATOM 748 N N . THR A 1 107 ? -7.208 1.806 48.909 1.00 66.00 107 THR A N 1
ATOM 749 C CA . THR A 1 107 ? -6.238 0.962 48.181 1.00 66.00 107 THR A CA 1
ATOM 750 C C . THR A 1 107 ? -6.913 -0.212 47.463 1.00 66.00 107 THR A C 1
ATOM 752 O O . THR A 1 107 ? -6.264 -0.977 46.754 1.00 66.00 107 THR A O 1
ATOM 755 N N . LYS A 1 108 ? -8.227 -0.364 47.656 1.00 71.19 108 LYS A N 1
ATOM 756 C CA . LYS A 1 108 ? -9.090 -1.376 47.045 1.00 71.19 108 LYS A CA 1
ATOM 757 C C . LYS A 1 108 ? -10.070 -0.723 46.069 1.00 71.19 108 LYS A C 1
ATOM 759 O O . LYS A 1 108 ? -10.296 0.484 46.136 1.00 71.19 108 LYS A O 1
ATOM 764 N N . ALA A 1 109 ? -10.659 -1.534 45.191 1.00 76.62 109 ALA A N 1
ATOM 765 C CA . ALA A 1 109 ? -11.594 -1.085 44.161 1.00 76.62 109 ALA A CA 1
ATOM 766 C C . ALA A 1 109 ? -12.713 -0.178 44.708 1.00 76.62 109 ALA A C 1
ATOM 768 O O . ALA A 1 109 ? -13.263 -0.437 45.780 1.00 76.62 109 ALA A O 1
ATOM 769 N N . GLY A 1 110 ? -13.043 0.867 43.949 1.00 78.44 110 GLY A N 1
ATOM 770 C CA . GLY A 1 110 ? -14.175 1.752 44.201 1.00 78.44 110 GLY A CA 1
ATOM 771 C C . GLY A 1 110 ? -15.350 1.422 43.285 1.00 78.44 110 GLY A C 1
ATOM 772 O O . GLY A 1 110 ? -15.165 0.931 42.167 1.00 78.44 110 GLY A O 1
ATOM 773 N N . TYR A 1 111 ? -16.559 1.693 43.769 1.00 78.94 111 TYR A N 1
ATOM 774 C CA . TYR A 1 111 ? -17.802 1.447 43.047 1.00 78.94 111 TYR A CA 1
ATOM 775 C C . TYR A 1 111 ? -18.743 2.632 43.225 1.00 78.94 111 TYR A C 1
ATOM 777 O O . TYR A 1 111 ? -18.959 3.097 44.343 1.00 78.94 111 TYR A O 1
ATOM 785 N N . LEU A 1 112 ? -19.344 3.079 42.128 1.00 79.56 112 LEU A N 1
ATOM 786 C CA . LEU A 1 112 ? -20.509 3.948 42.143 1.00 79.56 112 LEU A CA 1
ATOM 787 C C . LEU A 1 112 ? -21.730 3.095 41.821 1.00 79.56 112 LEU A C 1
ATOM 789 O O . LEU A 1 112 ? -21.808 2.507 40.742 1.00 79.56 112 LEU A O 1
ATOM 793 N N . VAL A 1 113 ? -22.674 3.022 42.752 1.00 74.94 113 VAL A N 1
ATOM 794 C CA . VAL A 1 113 ? -23.851 2.154 42.660 1.00 74.94 113 VAL A CA 1
ATOM 795 C C . VAL A 1 113 ? -25.106 3.021 42.656 1.00 74.94 113 VAL A C 1
ATOM 797 O O . VAL A 1 113 ? -25.228 3.952 43.445 1.00 74.94 113 VAL A O 1
ATOM 800 N N . SER A 1 114 ? -26.045 2.723 41.765 1.00 77.12 114 SER A N 1
ATOM 801 C CA . SER A 1 114 ? -27.392 3.291 41.765 1.00 77.12 114 SER A CA 1
ATOM 802 C C . SER A 1 114 ? -28.388 2.158 41.994 1.00 77.12 114 SER A C 1
ATOM 804 O O . SER A 1 114 ? -28.402 1.173 41.250 1.00 77.12 114 SER A O 1
ATOM 806 N N . GLY A 1 115 ? -29.176 2.253 43.069 1.00 73.38 115 GLY A N 1
ATOM 807 C CA . GLY A 1 115 ? -29.994 1.135 43.541 1.00 73.38 115 GLY A CA 1
ATOM 808 C C . GLY A 1 115 ? -29.113 -0.064 43.900 1.00 73.38 115 GLY A C 1
ATOM 809 O O . GLY A 1 115 ? -28.244 0.041 44.759 1.00 73.38 115 GLY A O 1
ATOM 810 N N . SER A 1 116 ? -29.311 -1.190 43.216 1.00 75.12 116 SER A N 1
ATOM 811 C CA . SER A 1 116 ? -28.469 -2.387 43.363 1.00 75.12 116 SER A CA 1
ATOM 812 C C . SER A 1 116 ? -27.405 -2.539 42.263 1.00 75.12 116 SER A C 1
ATOM 814 O O . SER A 1 116 ? -26.711 -3.550 42.248 1.00 75.12 116 SER A O 1
ATOM 816 N N . SER A 1 117 ? -27.273 -1.583 41.331 1.00 72.19 117 SER A N 1
ATOM 817 C CA . SER A 1 117 ? -26.405 -1.713 40.145 1.00 72.19 117 SER A CA 1
ATOM 818 C C . SER A 1 117 ? -25.181 -0.805 40.199 1.00 72.19 117 SER A C 1
ATOM 820 O O . SER A 1 117 ? -25.310 0.412 40.324 1.00 72.19 117 SER A O 1
ATOM 822 N N . THR A 1 118 ? -23.989 -1.377 40.035 1.00 75.44 118 THR A N 1
ATOM 823 C CA . THR A 1 118 ? -22.755 -0.614 39.810 1.00 75.44 118 THR A CA 1
ATOM 824 C C . THR A 1 118 ? -22.820 0.054 38.441 1.00 75.44 118 THR A C 1
ATOM 826 O O . THR A 1 118 ? -22.938 -0.631 37.431 1.00 75.44 118 THR A O 1
ATOM 829 N N . ARG A 1 119 ? -22.727 1.384 38.398 1.00 80.19 119 ARG A N 1
ATOM 830 C CA . ARG A 1 119 ? -22.678 2.179 37.162 1.00 80.19 119 ARG A CA 1
ATOM 831 C C . ARG A 1 119 ? -21.258 2.489 36.718 1.00 80.19 119 ARG A C 1
ATOM 833 O O . ARG A 1 119 ? -21.041 2.684 35.532 1.00 80.19 119 ARG A O 1
ATOM 840 N N . LEU A 1 120 ? -20.308 2.530 37.647 1.00 84.94 120 LEU A N 1
ATOM 841 C CA . LEU A 1 120 ? -18.885 2.708 37.371 1.00 84.94 120 LEU A CA 1
ATOM 842 C C . LEU A 1 120 ? -18.083 1.985 38.452 1.00 84.94 120 LEU A C 1
ATOM 844 O O . LEU A 1 120 ? -18.419 2.068 39.634 1.00 84.94 120 LEU A O 1
ATOM 848 N N . SER A 1 121 ? -17.027 1.288 38.054 1.00 84.12 121 SER A N 1
ATOM 849 C CA . SER A 1 121 ? -16.061 0.685 38.968 1.00 84.12 121 SER A CA 1
ATOM 850 C C . SER A 1 121 ? -14.649 1.025 38.527 1.00 84.12 121 SER A C 1
ATOM 852 O O . SER A 1 121 ? -14.382 1.176 37.338 1.00 84.12 121 SER A O 1
ATOM 854 N N . TRP A 1 122 ? -13.736 1.148 39.481 1.00 86.19 122 TRP A N 1
ATOM 855 C CA . TRP A 1 122 ? -12.334 1.410 39.189 1.00 86.19 122 TRP A CA 1
ATOM 856 C C . TRP A 1 122 ? -11.427 0.690 40.174 1.00 86.19 122 TRP A C 1
ATOM 858 O O . TRP A 1 122 ? -11.712 0.589 41.371 1.00 86.19 122 TRP A O 1
ATOM 868 N N . ASN A 1 123 ? -10.313 0.187 39.655 1.00 81.88 123 ASN A N 1
ATOM 869 C CA . ASN A 1 123 ? -9.272 -0.476 40.426 1.00 81.88 123 ASN A CA 1
ATOM 870 C C . ASN A 1 123 ? -7.891 -0.198 39.806 1.00 81.88 123 ASN A C 1
ATOM 872 O O . ASN A 1 123 ? -7.770 0.578 38.861 1.00 81.88 123 ASN A O 1
ATOM 876 N N . ALA A 1 124 ? -6.846 -0.832 40.342 1.00 80.38 124 ALA A N 1
ATOM 877 C CA . ALA A 1 124 ? -5.468 -0.627 39.887 1.00 80.38 124 ALA A CA 1
ATOM 878 C C . ALA A 1 124 ? -5.233 -0.975 38.403 1.00 80.38 124 ALA A C 1
ATOM 880 O O . ALA A 1 124 ? -4.266 -0.505 37.814 1.00 80.38 124 ALA A O 1
ATOM 881 N N . ASN A 1 125 ? -6.120 -1.770 37.805 1.00 80.50 125 ASN A N 1
ATOM 882 C CA . ASN A 1 125 ? -6.009 -2.279 36.443 1.00 80.50 125 ASN A CA 1
ATOM 883 C C . ASN A 1 125 ? -6.941 -1.558 35.455 1.00 80.50 125 ASN A C 1
ATOM 885 O O . ASN A 1 125 ? -6.944 -1.909 34.279 1.00 80.50 125 ASN A O 1
ATOM 889 N N . GLY A 1 126 ? -7.733 -0.574 35.898 1.00 81.25 126 GLY A N 1
ATOM 890 C CA . GLY A 1 126 ? -8.522 0.263 34.997 1.00 81.25 126 GLY A CA 1
ATOM 891 C C . GLY A 1 126 ? -9.919 0.615 35.494 1.00 81.25 126 GLY A C 1
ATOM 892 O O . GLY A 1 126 ? -10.270 0.446 36.665 1.00 81.25 126 GLY A O 1
ATOM 893 N N . VAL A 1 127 ? -10.707 1.142 34.559 1.00 83.50 127 VAL A N 1
ATOM 894 C CA . VAL A 1 127 ? -12.065 1.643 34.773 1.00 83.50 127 VAL A CA 1
ATOM 895 C C . VAL A 1 127 ? -13.038 0.757 34.012 1.00 83.50 127 VAL A C 1
ATOM 897 O O . VAL A 1 127 ? -12.844 0.467 32.835 1.00 83.50 127 VAL A O 1
ATOM 900 N N . ALA A 1 128 ? -14.091 0.342 34.699 1.00 79.50 128 ALA A N 1
ATOM 901 C CA . ALA A 1 128 ? -15.172 -0.448 34.151 1.00 79.50 128 ALA A CA 1
ATOM 902 C C . ALA A 1 128 ? -16.460 0.377 34.170 1.00 79.50 128 ALA A C 1
ATOM 904 O O . ALA A 1 128 ? -16.885 0.886 35.214 1.00 79.50 128 ALA A O 1
ATOM 905 N N . PHE A 1 129 ? -17.086 0.493 33.004 1.00 84.81 129 PHE A N 1
ATOM 906 C CA . PHE A 1 129 ? -18.412 1.075 32.867 1.00 84.81 129 PHE A CA 1
ATOM 907 C C . PHE A 1 129 ? -19.472 0.043 33.264 1.00 84.81 129 PHE A C 1
ATOM 909 O O . PHE A 1 129 ? -19.385 -1.131 32.913 1.00 84.81 129 PHE A O 1
ATOM 916 N N . GLY A 1 130 ? -20.446 0.481 34.051 1.00 71.75 130 GLY A N 1
ATOM 917 C CA . GLY A 1 130 ? -21.565 -0.324 34.518 1.00 71.75 130 GLY A CA 1
ATOM 918 C C . GLY A 1 130 ? -22.787 -0.219 33.608 1.00 71.75 130 GLY A C 1
ATOM 919 O O . GLY A 1 130 ? -22.810 0.528 32.633 1.00 71.75 130 GLY A O 1
ATOM 920 N N . THR A 1 131 ? -23.837 -0.970 33.920 1.00 64.94 131 THR A N 1
ATOM 921 C CA . THR A 1 131 ? -25.000 -1.128 33.036 1.00 64.94 131 THR A CA 1
ATOM 922 C C . THR A 1 131 ? -25.754 0.192 32.794 1.00 64.94 131 THR A C 1
ATOM 924 O O . THR A 1 131 ? -26.005 0.971 33.715 1.00 64.94 131 THR A O 1
ATOM 927 N N . GLY A 1 132 ? -26.111 0.471 31.529 1.00 62.28 132 GLY A N 1
ATOM 928 C CA . GLY A 1 132 ? -26.823 1.699 31.134 1.00 62.28 132 GLY A CA 1
ATOM 929 C C . GLY A 1 132 ? -25.949 2.958 31.057 1.00 62.28 132 GLY A C 1
ATOM 930 O O . GLY A 1 132 ? -26.460 4.041 30.776 1.00 62.28 132 GLY A O 1
ATOM 931 N N . VAL A 1 133 ? -24.640 2.823 31.279 1.00 61.34 133 VAL A N 1
ATOM 932 C CA . VAL A 1 133 ? -23.628 3.675 30.650 1.00 61.34 133 VAL A CA 1
ATOM 933 C C . VAL A 1 133 ? -23.387 3.069 29.268 1.00 61.34 133 VAL A C 1
ATOM 935 O O . VAL A 1 133 ? -22.975 1.915 29.178 1.00 61.34 133 VAL A O 1
ATOM 938 N N . ARG A 1 134 ? -23.771 3.761 28.193 1.00 66.38 134 ARG A N 1
ATOM 939 C CA . ARG A 1 134 ? -23.860 3.126 26.872 1.00 66.38 134 ARG A CA 1
ATOM 940 C C . ARG A 1 134 ? -22.578 3.328 26.078 1.00 66.38 134 ARG A C 1
ATOM 942 O O . ARG A 1 134 ? -22.371 4.363 25.468 1.00 66.38 134 ARG A O 1
ATOM 949 N N . VAL A 1 135 ? -21.739 2.304 26.120 1.00 70.62 135 VAL A N 1
ATOM 950 C CA . VAL A 1 135 ? -20.933 1.893 24.970 1.00 70.62 135 VAL A CA 1
ATOM 951 C C . VAL A 1 135 ? -21.817 0.898 24.222 1.00 70.62 135 VAL A C 1
ATOM 953 O O . VAL A 1 135 ? -22.154 -0.137 24.799 1.00 70.62 135 VAL A O 1
ATOM 956 N N . ASN A 1 136 ? -22.294 1.232 23.025 1.00 68.19 136 ASN A N 1
ATOM 957 C CA . ASN A 1 136 ? -23.316 0.424 22.349 1.00 68.19 136 ASN A CA 1
ATOM 958 C C . ASN A 1 136 ? -22.690 -0.786 21.639 1.00 68.19 136 ASN A C 1
ATOM 960 O O . ASN A 1 136 ? -23.253 -1.879 21.661 1.00 68.19 136 ASN A O 1
ATOM 964 N N . SER A 1 137 ? -21.468 -0.626 21.130 1.00 73.81 137 SER A N 1
ATOM 965 C CA . SER A 1 137 ? -20.611 -1.714 20.656 1.00 73.81 137 SER A CA 1
ATOM 966 C C . SER A 1 137 ? -19.125 -1.321 20.746 1.00 73.81 137 SER A C 1
ATOM 968 O O . SER A 1 137 ? -18.795 -0.158 20.965 1.00 73.81 137 SER A O 1
ATOM 970 N N . ILE A 1 138 ? -18.214 -2.300 20.665 1.00 85.75 138 ILE A N 1
ATOM 971 C CA . ILE A 1 138 ? -16.793 -2.063 20.364 1.00 85.75 138 ILE A CA 1
ATOM 972 C C . ILE A 1 138 ? -16.500 -2.828 19.071 1.00 85.75 138 ILE A C 1
ATOM 974 O O . ILE A 1 138 ? -16.422 -4.056 19.095 1.00 85.75 138 ILE A O 1
ATOM 978 N N . LEU A 1 139 ? -16.423 -2.132 17.947 1.00 84.88 139 LEU A N 1
ATOM 979 C CA . LEU A 1 139 ? -16.419 -2.708 16.612 1.00 84.88 139 LEU A CA 1
ATOM 980 C C . LEU A 1 139 ? -15.024 -3.061 16.103 1.00 84.88 139 LEU A C 1
ATOM 982 O O . LEU A 1 139 ? -14.015 -2.435 16.452 1.00 84.88 139 LEU A O 1
ATOM 986 N N . ASN A 1 140 ? -15.011 -4.094 15.251 1.00 81.31 140 ASN A N 1
ATOM 987 C CA . ASN A 1 140 ? -13.876 -4.429 14.409 1.00 81.31 140 ASN A CA 1
ATOM 988 C C . ASN A 1 140 ? -13.976 -3.674 13.083 1.00 81.31 140 ASN A C 1
ATOM 990 O O . ASN A 1 140 ? -14.549 -4.164 12.114 1.00 81.31 140 ASN A O 1
ATOM 994 N N . GLU A 1 141 ? -13.388 -2.490 13.061 1.00 86.62 141 GLU A N 1
ATOM 995 C CA . GLU A 1 141 ? -13.383 -1.617 11.894 1.00 86.62 141 GLU A CA 1
ATOM 996 C C . GLU A 1 141 ? -12.263 -1.899 10.879 1.00 86.62 141 GLU A C 1
ATOM 998 O O . GLU A 1 141 ? -11.942 -1.020 10.088 1.00 86.62 141 GLU A O 1
ATOM 1003 N N . ASP A 1 142 ? -11.702 -3.118 10.833 1.00 82.94 142 ASP A N 1
ATOM 1004 C CA . ASP A 1 142 ? -10.654 -3.513 9.865 1.00 82.94 142 ASP A CA 1
ATOM 1005 C C . ASP A 1 142 ? -11.008 -3.167 8.407 1.00 82.94 142 ASP A C 1
ATOM 1007 O O . ASP A 1 142 ? -10.133 -2.874 7.595 1.00 82.94 142 ASP A O 1
ATOM 1011 N N . SER A 1 143 ? -12.295 -3.217 8.059 1.00 80.69 143 SER A N 1
ATOM 1012 C CA . SER A 1 143 ? -12.798 -2.948 6.710 1.00 80.69 143 SER A CA 1
ATOM 1013 C C . SER A 1 143 ? -13.683 -1.703 6.607 1.00 80.69 143 SER A C 1
ATOM 1015 O O . SER A 1 143 ? -14.143 -1.409 5.505 1.00 80.69 143 SER A O 1
ATOM 1017 N N . MET A 1 144 ? -13.934 -0.993 7.717 1.00 83.69 144 MET A N 1
ATOM 1018 C CA . MET A 1 144 ? -14.863 0.151 7.808 1.00 83.69 144 MET A CA 1
ATOM 1019 C C . MET A 1 144 ? -16.217 -0.108 7.118 1.00 83.69 144 MET A C 1
ATOM 1021 O O . MET A 1 144 ? -16.672 0.686 6.298 1.00 83.69 144 MET A O 1
ATOM 1025 N N . VAL A 1 145 ? -16.819 -1.277 7.372 1.00 86.06 145 VAL A N 1
ATOM 1026 C CA . VAL A 1 145 ? -18.087 -1.687 6.727 1.00 86.06 145 VAL A CA 1
ATOM 1027 C C . VAL A 1 145 ? -19.306 -1.203 7.516 1.00 86.06 145 VAL A C 1
ATOM 1029 O O . VAL A 1 145 ? -20.364 -1.008 6.921 1.00 86.06 145 VAL A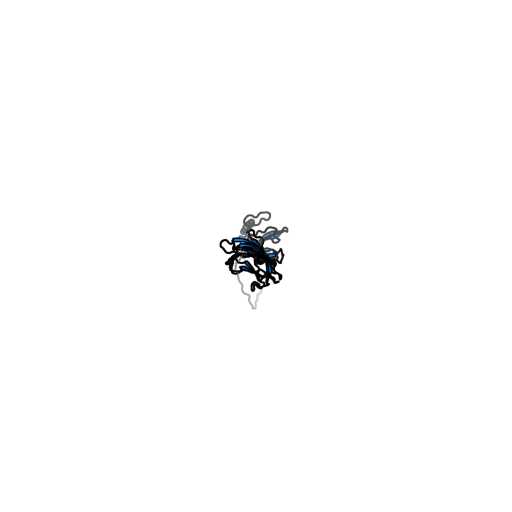 O 1
ATOM 1032 N N . SER A 1 146 ? -19.173 -1.014 8.829 1.00 85.56 146 SER A N 1
ATOM 1033 C CA . SER A 1 146 ? -20.220 -0.463 9.691 1.00 85.56 146 SER A CA 1
ATOM 1034 C C . SER A 1 146 ? -20.153 1.059 9.781 1.00 85.56 146 SER A C 1
ATOM 1036 O O . SER A 1 146 ? -19.085 1.658 9.699 1.00 85.56 146 SER A O 1
ATOM 1038 N N . ASP A 1 147 ? -21.315 1.673 9.992 1.00 80.75 147 ASP A N 1
ATOM 1039 C CA . ASP A 1 147 ? -21.514 3.106 10.216 1.00 80.75 147 ASP A CA 1
ATOM 1040 C C . ASP A 1 147 ? -22.158 3.401 11.591 1.00 80.75 147 ASP A C 1
ATOM 1042 O O . ASP A 1 147 ? -22.829 4.414 11.763 1.00 80.75 147 ASP A O 1
ATOM 1046 N N . ASP A 1 148 ? -21.963 2.523 12.585 1.00 83.38 148 ASP A N 1
ATOM 1047 C CA . ASP A 1 148 ? -22.571 2.654 13.920 1.00 83.38 148 ASP A CA 1
ATOM 1048 C C . ASP A 1 148 ? -21.886 3.752 14.746 1.00 83.38 148 ASP A C 1
ATOM 1050 O O . ASP A 1 148 ? -20.774 3.602 15.256 1.00 83.38 148 ASP A O 1
ATOM 1054 N N . GLU A 1 149 ? -22.595 4.866 14.894 1.00 77.31 149 GLU A N 1
ATOM 1055 C CA . GLU A 1 149 ? -22.133 6.055 15.607 1.00 77.31 149 GLU A CA 1
ATOM 1056 C C . GLU A 1 149 ? -22.076 5.876 17.138 1.00 77.31 149 GLU A C 1
ATOM 1058 O O . GLU A 1 149 ? -21.420 6.667 17.818 1.00 77.31 149 GLU A O 1
ATOM 1063 N N . ASP A 1 150 ? -22.702 4.833 17.702 1.00 79.69 150 ASP A N 1
ATOM 1064 C CA . ASP A 1 150 ? -22.703 4.563 19.149 1.00 79.69 150 ASP A CA 1
ATOM 1065 C C . ASP A 1 150 ? -21.621 3.534 19.570 1.00 79.69 150 ASP A C 1
ATOM 1067 O O . ASP A 1 150 ? -21.570 3.062 20.721 1.00 79.69 150 ASP A O 1
ATOM 1071 N N . ALA A 1 151 ? -20.739 3.186 18.631 1.00 81.62 151 ALA A N 1
ATOM 1072 C CA . ALA A 1 151 ? -19.680 2.207 18.780 1.00 81.62 151 ALA A CA 1
ATOM 1073 C C . ALA A 1 151 ? -18.316 2.815 19.145 1.00 81.62 151 ALA A C 1
ATOM 1075 O O . ALA A 1 151 ? -17.898 3.849 18.632 1.00 81.62 151 ALA A O 1
ATOM 1076 N N . LEU A 1 152 ? -17.548 2.121 19.981 1.00 84.56 152 LEU A N 1
ATOM 1077 C CA . LEU A 1 152 ? -16.098 2.311 20.083 1.00 84.56 152 LEU A CA 1
ATOM 1078 C C . LEU A 1 152 ? -15.393 1.393 19.078 1.00 84.56 152 LEU A C 1
ATOM 1080 O O . LEU A 1 152 ? -15.974 0.419 18.634 1.00 84.56 152 LEU A O 1
ATOM 1084 N N . ALA A 1 153 ? -14.123 1.628 18.760 1.00 87.56 153 ALA A N 1
ATOM 1085 C CA . ALA A 1 153 ? -13.312 0.691 17.976 1.00 87.56 153 ALA A CA 1
ATOM 1086 C C . ALA A 1 153 ? -11.983 0.409 18.686 1.00 87.56 153 ALA A C 1
ATOM 1088 O O . ALA A 1 153 ? -11.532 1.185 19.535 1.00 87.56 153 ALA A O 1
ATOM 1089 N N . THR A 1 154 ? -11.349 -0.720 18.364 1.00 87.31 154 THR A N 1
ATOM 1090 C CA . THR A 1 154 ? -10.048 -1.077 18.950 1.00 87.31 154 THR A CA 1
ATOM 1091 C C . THR A 1 154 ? -8.888 -0.422 18.192 1.00 87.31 154 THR A C 1
ATOM 1093 O O . THR A 1 154 ? -8.984 -0.133 17.002 1.00 87.31 154 THR A O 1
ATOM 1096 N N . GLN A 1 155 ? -7.737 -0.235 18.851 1.00 87.94 155 GLN A N 1
ATOM 1097 C CA . GLN A 1 155 ? -6.530 0.240 18.154 1.00 87.94 155 GLN A CA 1
ATOM 1098 C C . GLN A 1 155 ? -6.075 -0.725 17.054 1.00 87.94 155 GLN A C 1
ATOM 1100 O O . GLN A 1 155 ? -5.600 -0.283 16.014 1.00 87.94 155 GLN A O 1
ATOM 1105 N N . GLN A 1 156 ? -6.216 -2.035 17.278 1.00 88.25 156 GLN A N 1
ATOM 1106 C CA . GLN A 1 156 ? -5.838 -3.033 16.280 1.00 88.25 156 GLN A CA 1
ATOM 1107 C C . GLN A 1 156 ? -6.749 -2.960 15.060 1.00 88.25 156 GLN A C 1
ATOM 1109 O O . GLN A 1 156 ? -6.245 -3.014 13.943 1.00 88.25 156 GLN A O 1
ATOM 1114 N N . SER A 1 157 ? -8.048 -2.735 15.275 1.00 87.56 157 SER A N 1
ATOM 1115 C CA . SER A 1 157 ? -8.992 -2.697 14.168 1.00 87.56 157 SER A CA 1
ATOM 1116 C C . SER A 1 157 ? -8.807 -1.487 13.258 1.00 87.56 157 SER A C 1
ATOM 1118 O O . SER A 1 157 ? -8.799 -1.575 12.035 1.00 87.56 157 SER A O 1
ATOM 1120 N N . ILE A 1 158 ? -8.536 -0.334 13.867 1.00 86.31 158 ILE A N 1
ATOM 1121 C CA . ILE A 1 158 ? -8.172 0.878 13.128 1.00 86.31 158 ILE A CA 1
ATOM 1122 C C . ILE A 1 158 ? -6.847 0.671 12.387 1.00 86.31 158 ILE A C 1
ATOM 1124 O O . ILE A 1 158 ? -6.697 1.107 11.247 1.00 86.31 158 ILE A O 1
ATOM 1128 N N . LYS A 1 159 ? -5.879 -0.008 13.017 1.00 88.25 159 LYS A N 1
ATOM 1129 C CA . LYS A 1 159 ? -4.581 -0.261 12.397 1.00 88.25 159 LYS A CA 1
ATOM 1130 C C . LYS A 1 159 ? -4.711 -1.137 11.152 1.00 88.25 159 LYS A C 1
ATOM 1132 O O . LYS A 1 159 ? -4.118 -0.784 10.142 1.00 88.25 159 LYS A O 1
ATOM 1137 N N . ALA A 1 160 ? -5.469 -2.229 11.191 1.00 85.00 160 ALA A N 1
ATOM 1138 C CA . ALA A 1 160 ? -5.613 -3.094 10.021 1.00 85.00 160 ALA A CA 1
ATOM 1139 C C . ALA A 1 160 ? -6.313 -2.372 8.860 1.00 85.00 160 ALA A C 1
ATOM 1141 O O . ALA A 1 160 ? -5.881 -2.501 7.714 1.00 85.00 160 ALA A O 1
ATOM 1142 N N . TYR A 1 161 ? -7.322 -1.542 9.153 1.00 86.56 161 TYR A N 1
ATOM 1143 C CA . TYR A 1 161 ? -7.930 -0.687 8.137 1.00 86.56 161 TYR A CA 1
ATOM 1144 C C . TYR A 1 161 ? -6.918 0.272 7.518 1.00 86.56 161 TYR A C 1
ATOM 1146 O O . TYR A 1 161 ? -6.777 0.320 6.297 1.00 86.56 161 TYR A O 1
ATOM 1154 N N . VAL A 1 162 ? -6.175 1.006 8.347 1.00 84.06 162 VAL A N 1
ATOM 1155 C CA . VAL A 1 162 ? -5.153 1.946 7.873 1.00 84.06 162 VAL A CA 1
ATOM 1156 C C . VAL A 1 162 ? -4.081 1.218 7.065 1.00 84.06 162 VAL A C 1
ATOM 1158 O O . VAL A 1 162 ? -3.767 1.662 5.966 1.00 84.06 162 VAL A O 1
ATOM 1161 N N . ASP A 1 163 ? -3.582 0.076 7.535 1.00 81.00 163 ASP A N 1
ATOM 1162 C CA . ASP A 1 163 ? -2.611 -0.741 6.802 1.00 81.00 163 ASP A CA 1
ATOM 1163 C C . ASP A 1 163 ? -3.175 -1.176 5.431 1.00 81.00 163 ASP A C 1
ATOM 1165 O O . ASP A 1 163 ? -2.459 -1.128 4.430 1.00 81.00 163 ASP A O 1
ATOM 1169 N N . SER A 1 164 ? -4.470 -1.518 5.351 1.00 76.12 164 SER A N 1
ATOM 1170 C CA . SER A 1 164 ? -5.139 -1.876 4.089 1.00 76.12 164 SER A CA 1
ATOM 1171 C C . SER A 1 164 ? -5.270 -0.704 3.108 1.00 76.12 164 SER A C 1
ATOM 1173 O O . SER A 1 164 ? -5.254 -0.912 1.897 1.00 76.12 164 SER A O 1
ATOM 1175 N N . LYS A 1 165 ? -5.375 0.534 3.609 1.00 74.25 165 LYS A N 1
ATOM 1176 C CA . LYS A 1 165 ? -5.447 1.753 2.783 1.00 74.25 165 LYS A CA 1
ATOM 1177 C C . LYS A 1 165 ? -4.074 2.296 2.408 1.00 74.25 165 LYS A C 1
ATOM 1179 O O . LYS A 1 165 ? -3.907 2.869 1.338 1.00 74.25 165 LYS A O 1
ATOM 1184 N N . VAL A 1 166 ? -3.068 2.078 3.249 1.00 64.62 166 VAL A N 1
ATOM 1185 C CA . VAL A 1 166 ? -1.690 2.531 3.011 1.00 64.62 166 VAL A CA 1
ATOM 1186 C C . VAL A 1 166 ? -1.000 1.738 1.889 1.00 64.62 166 VAL A C 1
ATOM 1188 O O . VAL A 1 166 ? 0.020 2.189 1.367 1.00 64.62 166 VAL A O 1
ATOM 1191 N N . LEU A 1 167 ? -1.597 0.642 1.407 1.00 55.62 167 LEU A N 1
ATOM 1192 C CA . LEU A 1 167 ? -1.189 -0.012 0.156 1.00 55.62 167 LEU A CA 1
ATOM 1193 C C . LEU A 1 167 ? -1.223 0.927 -1.073 1.00 55.62 167 LEU A C 1
ATOM 1195 O O . LEU A 1 167 ? -0.423 0.726 -1.985 1.00 55.62 167 LEU A O 1
ATOM 1199 N N . GLU A 1 168 ? -2.028 1.999 -1.073 1.00 52.62 168 GLU A N 1
ATOM 1200 C CA . GLU A 1 168 ? -2.017 3.034 -2.132 1.00 52.62 168 GLU A CA 1
ATOM 1201 C C . GLU A 1 168 ? -0.812 3.999 -2.035 1.00 52.62 168 GLU A C 1
ATOM 1203 O O . GLU A 1 168 ? -0.513 4.746 -2.960 1.00 52.62 168 GLU A O 1
ATOM 1208 N N . SER A 1 169 ? -0.044 3.983 -0.941 1.00 47.78 169 SER A N 1
ATOM 1209 C CA . SER A 1 169 ? 1.116 4.869 -0.753 1.00 47.78 169 SER A CA 1
ATOM 1210 C C . SER A 1 169 ? 2.368 4.112 -0.309 1.00 47.78 169 SER A C 1
ATOM 1212 O O . SER A 1 169 ? 3.200 4.650 0.429 1.00 47.78 169 SER A O 1
ATOM 1214 N N . ALA A 1 170 ? 2.548 2.876 -0.777 1.00 49.38 170 ALA A N 1
ATOM 1215 C CA . ALA A 1 170 ? 3.830 2.192 -0.681 1.00 49.38 170 ALA A CA 1
ATOM 1216 C C . ALA A 1 170 ? 4.845 2.851 -1.634 1.00 49.38 170 ALA A C 1
ATOM 1218 O O . ALA A 1 170 ? 5.175 2.313 -2.687 1.00 49.38 170 ALA A O 1
ATOM 1219 N N . ILE A 1 171 ? 5.349 4.025 -1.240 1.00 54.62 171 ILE A N 1
ATOM 1220 C CA . ILE A 1 171 ? 6.606 4.598 -1.725 1.00 54.62 171 ILE A CA 1
ATOM 1221 C C . ILE A 1 171 ? 7.717 3.675 -1.223 1.00 54.62 171 ILE A C 1
ATOM 1223 O O . ILE A 1 171 ? 8.363 3.920 -0.208 1.00 54.62 171 ILE A O 1
ATOM 1227 N N . ALA A 1 172 ? 7.895 2.544 -1.902 1.00 64.94 172 ALA A N 1
ATOM 1228 C CA . ALA A 1 172 ? 9.107 1.761 -1.774 1.00 64.94 172 ALA A CA 1
ATOM 1229 C C . ALA A 1 172 ? 10.186 2.529 -2.537 1.00 64.94 172 ALA A C 1
ATOM 1231 O O . ALA A 1 172 ? 10.226 2.495 -3.768 1.00 64.94 172 ALA A O 1
ATOM 1232 N N . THR A 1 173 ? 11.002 3.287 -1.805 1.00 68.12 173 THR A N 1
ATOM 1233 C CA . THR A 1 173 ? 12.254 3.815 -2.341 1.00 68.12 173 THR A CA 1
ATOM 1234 C C . THR A 1 173 ? 13.323 2.745 -2.173 1.00 68.12 173 THR A C 1
ATOM 1236 O O . THR A 1 173 ? 13.601 2.316 -1.053 1.00 68.12 173 THR A O 1
ATOM 1239 N N . ALA A 1 174 ? 13.919 2.305 -3.276 1.00 76.88 174 ALA A N 1
ATOM 1240 C CA . ALA A 1 174 ? 15.000 1.330 -3.278 1.00 76.88 174 ALA A CA 1
ATOM 1241 C C . ALA A 1 174 ? 16.200 1.873 -4.056 1.00 76.88 174 ALA A C 1
ATOM 1243 O O . ALA A 1 174 ? 16.055 2.412 -5.155 1.00 76.88 174 ALA A O 1
ATOM 1244 N N . THR A 1 175 ? 17.396 1.701 -3.496 1.00 83.44 175 THR A N 1
ATOM 1245 C CA . THR A 1 175 ? 18.642 1.940 -4.224 1.00 83.44 175 THR A CA 1
ATOM 1246 C C . THR A 1 175 ? 18.931 0.733 -5.108 1.00 83.44 175 THR A C 1
ATOM 1248 O O . THR A 1 175 ? 19.128 -0.380 -4.619 1.00 83.44 175 THR A O 1
ATOM 1251 N N . ALA A 1 176 ? 18.977 0.948 -6.418 1.00 82.12 176 ALA A N 1
ATOM 1252 C CA . ALA A 1 176 ? 19.516 -0.026 -7.345 1.00 82.12 176 ALA A CA 1
ATOM 1253 C C . ALA A 1 176 ? 21.042 -0.013 -7.219 1.00 82.12 176 ALA A C 1
ATOM 1255 O O . ALA A 1 176 ? 21.649 1.043 -7.360 1.00 82.12 176 ALA A O 1
ATOM 1256 N N . SER A 1 177 ? 21.668 -1.155 -6.934 1.00 89.50 177 SER A N 1
ATOM 1257 C CA . SER A 1 177 ? 23.124 -1.273 -6.950 1.00 89.50 177 SER A CA 1
ATOM 1258 C C . SER A 1 177 ? 23.532 -2.663 -7.415 1.00 89.50 177 SER A C 1
ATOM 1260 O O . SER A 1 177 ? 23.204 -3.657 -6.771 1.00 89.50 177 SER A O 1
ATOM 1262 N N . ASN A 1 178 ? 24.223 -2.718 -8.552 1.00 92.12 178 ASN A N 1
ATOM 1263 C CA . ASN A 1 178 ? 24.676 -3.941 -9.214 1.00 92.12 178 ASN A CA 1
ATOM 1264 C C . ASN A 1 178 ? 23.574 -5.005 -9.443 1.00 92.12 178 ASN A C 1
ATOM 1266 O O . ASN A 1 178 ? 23.817 -6.204 -9.302 1.00 92.12 178 ASN A O 1
ATOM 1270 N N . HIS A 1 179 ? 22.359 -4.580 -9.799 1.00 91.62 179 HIS A N 1
ATOM 1271 C CA . HIS A 1 179 ? 21.249 -5.489 -10.108 1.00 91.62 179 HIS A CA 1
ATOM 1272 C C . HIS A 1 179 ? 21.169 -5.762 -11.612 1.00 91.62 179 HIS A C 1
ATOM 1274 O O . HIS A 1 179 ? 21.161 -4.823 -12.400 1.00 91.62 179 HIS A O 1
ATOM 1280 N N . ALA A 1 180 ? 21.047 -7.027 -12.023 1.00 94.00 180 ALA A N 1
ATOM 1281 C CA . ALA A 1 180 ? 20.807 -7.368 -13.431 1.00 94.00 180 ALA A CA 1
ATOM 1282 C C . ALA A 1 180 ? 19.437 -6.863 -13.920 1.00 94.00 180 ALA A C 1
ATOM 1284 O O . ALA A 1 180 ? 19.282 -6.455 -15.066 1.00 94.00 180 ALA A O 1
ATOM 1285 N N . TYR A 1 181 ? 18.446 -6.877 -13.032 1.00 94.06 181 TYR A N 1
ATOM 1286 C CA . TYR A 1 181 ? 17.094 -6.403 -13.281 1.00 94.06 181 TYR A CA 1
ATOM 1287 C C . TYR A 1 181 ? 16.428 -6.010 -11.965 1.00 94.06 181 TYR A C 1
ATOM 1289 O O . TYR A 1 181 ? 16.890 -6.380 -10.882 1.00 94.06 181 TYR A O 1
ATOM 1297 N N . ILE A 1 182 ? 15.326 -5.274 -12.065 1.00 92.94 182 ILE A N 1
ATOM 1298 C CA . ILE A 1 182 ? 14.497 -4.873 -10.933 1.00 92.94 182 ILE A CA 1
ATOM 1299 C C . ILE A 1 182 ? 13.070 -5.292 -11.223 1.00 92.94 182 ILE A C 1
ATOM 1301 O O . ILE A 1 182 ? 12.455 -4.817 -12.177 1.00 92.94 182 ILE A O 1
ATOM 1305 N N . ASP A 1 183 ? 12.575 -6.185 -10.377 1.00 93.62 183 ASP A N 1
ATOM 1306 C CA . ASP A 1 183 ? 11.226 -6.718 -10.439 1.00 93.62 183 ASP A CA 1
ATOM 1307 C C . ASP A 1 183 ? 10.335 -5.973 -9.457 1.00 93.62 183 ASP A C 1
ATOM 1309 O O . ASP A 1 183 ? 10.633 -5.865 -8.266 1.00 93.62 183 ASP A O 1
ATOM 1313 N N . ILE A 1 184 ? 9.232 -5.449 -9.975 1.00 92.44 184 ILE A N 1
ATOM 1314 C CA . ILE A 1 184 ? 8.266 -4.664 -9.223 1.00 92.44 184 ILE A CA 1
ATOM 1315 C C . ILE A 1 184 ? 6.940 -5.399 -9.314 1.00 92.44 184 ILE A C 1
ATOM 1317 O O . ILE A 1 184 ? 6.283 -5.388 -10.356 1.00 92.44 184 ILE A O 1
ATOM 1321 N N . ALA A 1 185 ? 6.575 -6.059 -8.217 1.00 92.56 185 ALA A N 1
ATOM 1322 C CA . ALA A 1 185 ? 5.281 -6.706 -8.078 1.00 92.56 185 ALA A CA 1
ATOM 1323 C C . ALA A 1 185 ? 4.174 -5.649 -8.031 1.00 92.56 185 ALA A C 1
ATOM 1325 O O . ALA A 1 185 ? 4.247 -4.703 -7.248 1.00 92.56 185 ALA A O 1
ATOM 1326 N N . ILE A 1 186 ? 3.146 -5.828 -8.850 1.00 91.31 186 ILE A N 1
ATOM 1327 C CA . ILE A 1 186 ? 1.972 -4.970 -8.901 1.00 91.31 186 ILE A CA 1
ATOM 1328 C C . ILE A 1 186 ? 0.868 -5.639 -8.077 1.00 91.31 186 ILE A C 1
ATOM 1330 O O . ILE A 1 186 ? 0.481 -6.769 -8.374 1.00 91.31 186 ILE A O 1
ATOM 1334 N N . PRO A 1 187 ? 0.347 -4.977 -7.031 1.00 88.19 187 PRO A N 1
ATOM 1335 C CA . PRO A 1 187 ? -0.691 -5.562 -6.202 1.00 88.19 187 PRO A CA 1
ATOM 1336 C C . PRO A 1 187 ? -1.994 -5.736 -6.989 1.00 88.19 187 PRO A C 1
ATOM 1338 O O . PRO A 1 187 ? -2.397 -4.876 -7.780 1.00 88.19 187 PRO A O 1
ATOM 1341 N N . ALA A 1 188 ? -2.693 -6.837 -6.713 1.00 84.06 188 ALA A N 1
ATOM 1342 C CA . ALA A 1 188 ? -4.018 -7.080 -7.262 1.00 84.06 188 ALA A CA 1
ATOM 1343 C C . ALA A 1 188 ? -4.965 -5.919 -6.908 1.00 84.06 188 ALA A C 1
ATOM 1345 O O . ALA A 1 188 ? -5.049 -5.494 -5.758 1.00 84.06 188 ALA A O 1
ATOM 1346 N N . GLY A 1 189 ? -5.689 -5.415 -7.907 1.00 86.38 189 GLY A N 1
ATOM 1347 C CA . GLY A 1 189 ? -6.629 -4.304 -7.744 1.00 86.38 189 GLY A CA 1
ATOM 1348 C C . GLY A 1 189 ? -6.077 -2.921 -8.097 1.00 86.38 189 GLY A C 1
ATOM 1349 O O . GLY A 1 189 ? -6.896 -2.018 -8.281 1.00 86.38 189 GLY A O 1
ATOM 1350 N N . ALA A 1 190 ? -4.758 -2.769 -8.286 1.00 90.12 190 ALA A N 1
ATOM 1351 C CA . ALA A 1 190 ? -4.161 -1.518 -8.755 1.00 90.12 190 ALA A CA 1
ATOM 1352 C C . ALA A 1 190 ? -4.816 -1.057 -10.069 1.00 90.12 190 ALA A C 1
ATOM 1354 O O . ALA A 1 190 ? -4.914 -1.805 -11.051 1.00 90.12 190 ALA A O 1
ATOM 1355 N N . LYS A 1 191 ? -5.286 0.188 -10.080 1.00 92.12 191 LYS A N 1
ATOM 1356 C CA . LYS A 1 191 ? -5.803 0.887 -11.259 1.00 92.12 191 LYS A CA 1
ATOM 1357 C C . LYS A 1 191 ? -4.675 1.524 -12.049 1.00 92.12 191 LYS A C 1
ATOM 1359 O O . LYS A 1 191 ? -4.772 1.610 -13.272 1.00 92.12 191 LYS A O 1
ATOM 1364 N N . GLU A 1 192 ? -3.600 1.909 -11.375 1.00 93.75 192 GLU A N 1
ATOM 1365 C CA . GLU A 1 192 ? -2.398 2.431 -12.009 1.00 93.75 192 GLU A CA 1
ATOM 1366 C C . GLU A 1 192 ? -1.155 2.089 -11.182 1.00 93.75 192 GLU A C 1
ATOM 1368 O O . GLU A 1 192 ? -1.172 2.171 -9.955 1.00 93.75 192 GLU A O 1
ATOM 1373 N N . ALA A 1 193 ? -0.052 1.747 -11.846 1.00 93.75 193 ALA A N 1
ATOM 1374 C CA . ALA A 1 193 ? 1.261 1.666 -11.210 1.00 93.75 193 ALA A CA 1
ATOM 1375 C C . ALA A 1 193 ? 2.189 2.720 -11.821 1.00 93.75 193 ALA A C 1
ATOM 1377 O O . ALA A 1 193 ? 2.359 2.775 -13.041 1.00 93.75 193 ALA A O 1
ATOM 1378 N N . ARG A 1 194 ? 2.795 3.563 -10.978 1.00 94.62 194 ARG A N 1
ATOM 1379 C CA . ARG A 1 194 ? 3.806 4.547 -11.386 1.00 94.62 194 ARG A CA 1
ATOM 1380 C C . ARG A 1 194 ? 5.153 4.170 -10.804 1.00 94.62 194 ARG A C 1
ATOM 1382 O O . ARG A 1 194 ? 5.288 4.035 -9.591 1.00 94.62 194 ARG A O 1
ATOM 1389 N N . ILE A 1 195 ? 6.156 4.078 -11.663 1.00 94.81 195 ILE A N 1
ATOM 1390 C CA . ILE A 1 195 ? 7.532 3.781 -11.276 1.00 94.81 195 ILE A CA 1
ATOM 1391 C C . ILE A 1 195 ? 8.387 4.957 -11.717 1.00 94.81 195 ILE A C 1
ATOM 1393 O O . ILE A 1 195 ? 8.519 5.224 -12.908 1.00 94.81 195 ILE A O 1
ATOM 1397 N N . LYS A 1 196 ? 8.950 5.681 -10.758 1.00 94.62 196 LYS A N 1
ATOM 1398 C CA . LYS A 1 196 ? 9.916 6.749 -10.997 1.00 94.62 196 LYS A CA 1
ATOM 1399 C C . LYS A 1 196 ? 11.308 6.197 -10.784 1.00 94.62 196 LYS A C 1
ATOM 1401 O O . LYS A 1 196 ? 11.546 5.487 -9.813 1.00 94.62 196 LYS A O 1
ATOM 1406 N N . PHE A 1 197 ? 12.225 6.572 -11.654 1.00 93.19 197 PHE A N 1
ATOM 1407 C CA . PHE A 1 197 ? 13.632 6.252 -11.502 1.00 93.19 197 PHE A CA 1
ATOM 1408 C C . PHE A 1 197 ? 14.471 7.512 -11.633 1.00 93.19 197 PHE A C 1
ATOM 1410 O O . PHE A 1 197 ? 14.167 8.399 -12.434 1.00 93.19 197 PHE A O 1
ATOM 1417 N N . GLN A 1 198 ? 15.515 7.594 -10.819 1.00 93.50 198 GLN A N 1
ATOM 1418 C CA . GLN A 1 198 ? 16.433 8.718 -10.767 1.00 93.50 198 GLN A CA 1
ATOM 1419 C C . GLN A 1 198 ? 17.852 8.196 -10.923 1.00 93.50 198 GLN A C 1
ATOM 1421 O O . GLN A 1 198 ? 18.314 7.376 -10.129 1.00 93.50 198 GLN A O 1
ATOM 1426 N N . ASN A 1 199 ? 18.528 8.705 -11.950 1.00 93.31 199 ASN A N 1
ATOM 1427 C CA . ASN A 1 199 ? 19.922 8.415 -12.244 1.00 93.31 199 ASN A CA 1
ATOM 1428 C C . ASN A 1 199 ? 20.227 6.904 -12.265 1.00 93.31 199 ASN A C 1
ATOM 1430 O O . ASN A 1 199 ? 21.186 6.464 -11.636 1.00 93.31 199 ASN A O 1
ATOM 1434 N N . LEU A 1 200 ? 19.401 6.108 -12.959 1.00 93.62 200 LEU A N 1
ATOM 1435 C CA . LEU A 1 200 ? 19.727 4.707 -13.226 1.00 93.62 200 LEU A CA 1
ATOM 1436 C C . LEU A 1 200 ? 20.899 4.654 -14.206 1.00 93.62 200 LEU A C 1
ATOM 1438 O O . LEU A 1 200 ? 20.764 5.044 -15.366 1.00 93.62 200 LEU A O 1
ATOM 1442 N N . ILE A 1 201 ? 22.046 4.188 -13.729 1.00 94.06 201 ILE A N 1
ATOM 1443 C CA . ILE A 1 201 ? 23.289 4.102 -14.494 1.00 94.06 201 ILE A CA 1
ATOM 1444 C C . ILE A 1 201 ? 23.547 2.631 -14.841 1.00 94.06 201 ILE A C 1
ATOM 1446 O O . ILE A 1 201 ? 23.505 1.788 -13.940 1.00 94.06 201 ILE A O 1
ATOM 1450 N N . PRO A 1 202 ? 23.793 2.292 -16.114 1.00 94.94 202 PRO A N 1
ATOM 1451 C CA . PRO A 1 202 ? 24.217 0.955 -16.500 1.00 94.94 202 PRO A CA 1
ATOM 1452 C C . PRO A 1 202 ? 25.711 0.740 -16.245 1.00 94.94 202 PRO A C 1
ATOM 1454 O O . PRO A 1 202 ? 26.503 1.668 -16.293 1.00 94.94 202 PRO A O 1
ATOM 1457 N N . THR A 1 203 ? 26.123 -0.506 -16.039 1.00 94.44 203 THR A N 1
ATOM 1458 C CA . THR A 1 203 ? 27.551 -0.882 -15.999 1.00 94.44 203 THR A CA 1
ATOM 1459 C C . THR A 1 203 ? 28.183 -0.904 -17.393 1.00 94.44 203 THR A C 1
ATOM 1461 O O . THR A 1 203 ? 29.367 -0.606 -17.541 1.00 94.44 203 THR A O 1
ATOM 1464 N N . THR A 1 204 ? 27.399 -1.233 -18.423 1.00 93.62 204 THR A N 1
ATOM 1465 C CA . THR A 1 204 ? 27.825 -1.219 -19.827 1.00 93.62 204 THR A CA 1
ATOM 1466 C C . THR A 1 204 ? 27.434 0.103 -20.473 1.00 93.62 204 THR A C 1
ATOM 1468 O O . THR A 1 204 ? 26.292 0.540 -20.349 1.00 93.62 204 THR A O 1
ATOM 1471 N N . ASN A 1 205 ? 28.374 0.731 -21.180 1.00 91.69 205 ASN A N 1
ATOM 1472 C CA . ASN A 1 205 ? 28.098 1.970 -21.901 1.00 91.69 205 ASN A CA 1
ATOM 1473 C C . ASN A 1 205 ? 27.253 1.716 -23.165 1.00 91.69 205 ASN A C 1
ATOM 1475 O O . ASN A 1 205 ? 27.301 0.623 -23.727 1.00 91.69 205 ASN A O 1
ATOM 1479 N N . SER A 1 206 ? 26.529 2.732 -23.641 1.00 91.69 206 SER A N 1
ATOM 1480 C CA . SER A 1 206 ? 25.744 2.685 -24.889 1.00 91.69 206 SER A CA 1
ATOM 1481 C C . SER A 1 206 ? 24.653 1.601 -24.908 1.00 91.69 206 SER A C 1
ATOM 1483 O O . SER A 1 206 ? 24.399 0.974 -25.934 1.00 91.69 206 SER A O 1
ATOM 1485 N N . THR A 1 207 ? 23.975 1.388 -23.780 1.00 94.50 207 THR A N 1
ATOM 1486 C CA . THR A 1 207 ? 22.940 0.347 -23.634 1.00 94.50 207 THR A CA 1
ATOM 1487 C C . THR A 1 207 ? 21.518 0.921 -23.721 1.00 94.50 207 THR A C 1
ATOM 1489 O O . THR A 1 207 ? 21.308 2.121 -23.914 1.00 94.50 207 THR A O 1
ATOM 1492 N N . VAL A 1 208 ? 20.504 0.070 -23.599 1.00 95.00 208 VAL A N 1
ATOM 1493 C CA . VAL A 1 208 ? 19.082 0.434 -23.678 1.00 95.00 208 VAL A CA 1
ATOM 1494 C C . VAL A 1 208 ? 18.405 0.037 -22.376 1.00 95.00 208 VAL A C 1
ATOM 1496 O O . VAL A 1 208 ? 18.597 -1.077 -21.912 1.00 95.00 208 VAL A O 1
ATOM 1499 N N . LEU A 1 209 ? 17.627 0.936 -21.772 1.00 96.19 209 LEU A N 1
ATOM 1500 C CA . LEU A 1 209 ? 16.758 0.593 -20.650 1.00 96.19 209 LEU A CA 1
ATOM 1501 C C . LEU A 1 209 ? 15.453 0.034 -21.214 1.00 96.19 209 LEU A C 1
ATOM 1503 O O . LEU A 1 209 ? 14.803 0.668 -22.051 1.00 96.19 209 LEU A O 1
ATOM 1507 N N . GLU A 1 210 ? 15.074 -1.136 -20.730 1.00 96.25 210 GLU A N 1
ATOM 1508 C CA . GLU A 1 210 ? 13.996 -1.949 -21.268 1.00 96.25 210 GLU A CA 1
ATOM 1509 C C . GLU A 1 210 ? 13.051 -2.405 -20.166 1.00 96.25 210 GLU A C 1
ATOM 1511 O O . GLU A 1 210 ? 13.396 -2.449 -18.978 1.00 96.25 210 GLU A O 1
ATOM 1516 N N . VAL A 1 211 ? 11.833 -2.743 -20.581 1.00 97.25 211 VAL A N 1
ATOM 1517 C CA . VAL A 1 211 ? 10.804 -3.267 -19.695 1.00 97.25 211 VAL A CA 1
ATOM 1518 C C . VAL A 1 211 ? 10.156 -4.520 -20.266 1.00 97.25 211 VAL A C 1
ATOM 1520 O O . VAL A 1 211 ? 9.935 -4.647 -21.475 1.00 97.25 211 VAL A O 1
ATOM 1523 N N . ARG A 1 212 ? 9.827 -5.437 -19.359 1.00 97.44 212 ARG A N 1
ATOM 1524 C CA . ARG A 1 212 ? 9.012 -6.630 -19.606 1.00 97.44 212 ARG A CA 1
ATOM 1525 C C . ARG A 1 212 ? 7.967 -6.783 -18.510 1.00 97.44 212 ARG A C 1
ATOM 1527 O O . ARG A 1 212 ? 8.087 -6.198 -17.435 1.00 97.44 212 ARG A O 1
ATOM 1534 N N . THR A 1 213 ? 6.943 -7.568 -18.787 1.00 97.31 213 THR A N 1
ATOM 1535 C CA . THR A 1 213 ? 5.848 -7.888 -17.877 1.00 97.31 213 THR A CA 1
ATOM 1536 C C . THR A 1 213 ? 5.853 -9.365 -17.512 1.00 97.31 213 THR A C 1
ATOM 1538 O O . THR A 1 213 ? 6.524 -10.186 -18.138 1.00 97.31 213 THR A O 1
ATOM 1541 N N . SER A 1 214 ? 5.076 -9.692 -16.490 1.00 96.75 214 SER A N 1
ATOM 1542 C CA . SER A 1 214 ? 4.709 -11.053 -16.138 1.00 96.75 214 SER A CA 1
ATOM 1543 C C . SER A 1 214 ? 3.252 -11.090 -15.688 1.00 96.75 214 SER A C 1
ATOM 1545 O O . SER A 1 214 ? 2.744 -10.130 -15.102 1.00 96.75 214 SER A O 1
ATOM 1547 N N . SER A 1 215 ? 2.598 -12.217 -15.966 1.00 95.19 215 SER A N 1
ATOM 1548 C CA . SER A 1 215 ? 1.216 -12.515 -15.564 1.00 95.19 215 SER A CA 1
ATOM 1549 C C . SER A 1 215 ? 1.118 -13.581 -14.464 1.00 95.19 215 SER A C 1
ATOM 1551 O O . SER A 1 215 ? 0.040 -14.105 -14.207 1.00 95.19 215 SER A O 1
ATOM 1553 N N . ASP A 1 216 ? 2.249 -13.946 -13.848 1.00 92.06 216 ASP A N 1
ATOM 1554 C CA . ASP A 1 216 ? 2.337 -15.014 -12.842 1.00 92.06 216 ASP A CA 1
ATOM 1555 C C . ASP A 1 216 ? 3.234 -14.642 -11.646 1.00 92.06 216 ASP A C 1
ATOM 1557 O O . ASP A 1 216 ? 3.888 -15.492 -11.028 1.00 92.06 216 ASP A O 1
ATOM 1561 N N . GLY A 1 217 ? 3.290 -13.345 -11.332 1.00 86.50 217 GLY A N 1
ATOM 1562 C CA . GLY A 1 217 ? 4.091 -12.817 -10.228 1.00 86.50 217 GLY A CA 1
ATOM 1563 C C . GLY A 1 217 ? 5.605 -12.980 -10.412 1.00 86.50 217 GLY A C 1
ATOM 1564 O O . GLY A 1 217 ? 6.334 -12.991 -9.423 1.00 86.50 217 GLY A O 1
ATOM 1565 N N . GLY A 1 218 ? 6.085 -13.107 -11.655 1.00 88.56 218 GLY A N 1
ATOM 1566 C CA . GLY A 1 218 ? 7.509 -13.203 -11.994 1.00 88.56 218 GLY A CA 1
ATOM 1567 C C . GLY A 1 218 ? 8.068 -14.624 -12.043 1.00 88.56 218 GLY A C 1
ATOM 1568 O O . GLY A 1 218 ? 9.284 -14.782 -12.159 1.00 88.56 218 GLY A O 1
ATOM 1569 N N . THR A 1 219 ? 7.215 -15.652 -11.975 1.00 93.06 219 THR A N 1
ATOM 1570 C CA . THR A 1 219 ? 7.647 -17.046 -12.188 1.00 93.06 219 THR A CA 1
ATOM 1571 C C . THR A 1 219 ? 8.136 -17.230 -13.625 1.00 93.06 219 THR A C 1
ATOM 1573 O O . THR A 1 219 ? 9.156 -17.879 -13.864 1.00 93.06 219 THR A O 1
ATOM 1576 N N . THR A 1 220 ? 7.450 -16.596 -14.574 1.00 94.81 220 THR A N 1
ATOM 1577 C CA . THR A 1 220 ? 7.870 -16.429 -15.960 1.00 94.81 220 THR A CA 1
ATOM 1578 C C . THR A 1 220 ? 7.796 -14.955 -16.346 1.00 94.81 220 THR A C 1
ATOM 1580 O O . THR A 1 220 ? 6.951 -14.203 -15.861 1.00 94.81 220 THR A O 1
ATOM 1583 N N . ILE A 1 221 ? 8.725 -14.521 -17.194 1.00 96.81 221 ILE A N 1
ATOM 1584 C CA . ILE A 1 221 ? 8.702 -13.190 -17.803 1.00 96.81 221 ILE A CA 1
ATOM 1585 C C . ILE A 1 221 ? 8.279 -13.377 -19.252 1.00 96.81 221 ILE A C 1
ATOM 1587 O O . ILE A 1 221 ? 8.822 -14.251 -19.923 1.00 96.81 221 ILE A O 1
ATOM 1591 N N . ASP A 1 222 ? 7.347 -12.556 -19.733 1.00 95.94 222 ASP A N 1
ATOM 1592 C CA . ASP A 1 222 ? 6.960 -12.592 -21.140 1.00 95.94 222 ASP A CA 1
ATOM 1593 C C . ASP A 1 222 ? 8.132 -12.031 -21.973 1.00 95.94 222 ASP A C 1
ATOM 1595 O O . ASP A 1 222 ? 8.463 -10.843 -21.873 1.00 95.94 222 ASP A O 1
ATOM 1599 N N . ASP A 1 223 ? 8.824 -12.889 -22.723 1.00 96.19 223 ASP A N 1
ATOM 1600 C CA . ASP A 1 223 ? 9.989 -12.560 -23.556 1.00 96.19 223 ASP A CA 1
ATOM 1601 C C . ASP A 1 223 ? 9.922 -13.165 -24.974 1.00 96.19 223 ASP A C 1
ATOM 1603 O O . ASP A 1 223 ? 10.902 -13.151 -25.725 1.00 96.19 223 ASP A O 1
ATOM 1607 N N . GLY A 1 224 ? 8.753 -13.665 -25.368 1.00 95.25 224 GLY A N 1
ATOM 1608 C CA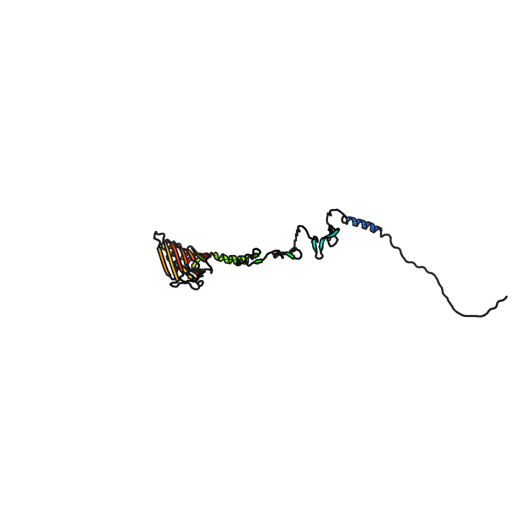 . GLY A 1 224 ? 8.472 -14.221 -26.680 1.00 95.25 224 GLY A CA 1
ATOM 1609 C C . GLY A 1 224 ? 8.376 -13.154 -27.770 1.00 95.25 224 GLY A C 1
ATOM 1610 O O . GLY A 1 224 ? 7.940 -12.020 -27.560 1.00 95.25 224 GLY A O 1
ATOM 1611 N N . SER A 1 225 ? 8.775 -13.518 -28.993 1.00 91.81 225 SER A N 1
ATOM 1612 C CA . SER A 1 225 ? 8.533 -12.658 -30.155 1.00 91.81 225 SER A CA 1
ATOM 1613 C C . SER A 1 225 ? 7.028 -12.577 -30.388 1.00 91.81 225 SER A C 1
ATOM 1615 O O . SER A 1 225 ? 6.387 -13.592 -30.651 1.00 91.81 225 SER A O 1
ATOM 1617 N N . GLY A 1 226 ? 6.468 -11.374 -30.276 1.00 94.38 226 GLY A N 1
ATOM 1618 C CA . GLY A 1 226 ? 5.022 -11.177 -30.334 1.00 94.38 226 GLY A CA 1
ATOM 1619 C C . GLY A 1 226 ? 4.409 -10.654 -29.042 1.00 94.38 226 GLY A C 1
ATOM 1620 O O . GLY A 1 226 ? 3.244 -10.275 -29.078 1.00 94.38 226 GLY A O 1
ATOM 1621 N N . ASP A 1 227 ? 5.163 -10.582 -27.944 1.00 96.50 227 ASP A N 1
ATOM 1622 C CA . ASP A 1 227 ? 4.605 -10.218 -26.639 1.00 96.50 227 ASP A CA 1
ATOM 1623 C C . ASP A 1 227 ? 4.360 -8.716 -26.488 1.00 96.50 227 ASP A C 1
ATOM 1625 O O . ASP A 1 227 ? 3.480 -8.312 -25.726 1.00 96.50 227 ASP A O 1
ATOM 1629 N N . TYR A 1 228 ? 5.075 -7.875 -27.245 1.00 97.88 228 TYR A N 1
ATOM 1630 C CA . TYR A 1 228 ? 4.990 -6.422 -27.093 1.00 97.88 228 TYR A CA 1
ATOM 1631 C C . TYR A 1 228 ? 4.882 -5.658 -28.412 1.00 97.88 228 TYR A C 1
ATOM 1633 O O . TYR A 1 228 ? 5.400 -6.060 -29.457 1.00 97.88 228 TYR A O 1
ATOM 1641 N N . ALA A 1 229 ? 4.235 -4.497 -28.347 1.00 97.06 229 ALA A N 1
ATOM 1642 C CA . ALA A 1 229 ? 4.289 -3.473 -29.383 1.00 97.06 229 ALA A CA 1
ATOM 1643 C C . ALA A 1 229 ? 4.521 -2.105 -28.747 1.00 97.06 229 ALA A C 1
ATOM 1645 O O . ALA A 1 229 ? 3.961 -1.812 -27.691 1.00 97.06 229 ALA A O 1
ATOM 1646 N N . GLU A 1 230 ? 5.293 -1.254 -29.412 1.00 96.38 230 GLU A N 1
ATOM 1647 C CA . GLU A 1 230 ? 5.637 0.071 -28.909 1.00 96.38 230 GLU A CA 1
ATOM 1648 C C . GLU A 1 230 ? 5.840 1.099 -30.015 1.00 96.38 230 GLU A C 1
ATOM 1650 O O . GLU A 1 230 ? 6.186 0.778 -31.151 1.00 96.38 230 GLU A O 1
ATOM 1655 N N . GLY A 1 231 ? 5.644 2.360 -29.651 1.00 96.69 231 GLY A N 1
ATOM 1656 C CA . GLY A 1 231 ? 6.026 3.526 -30.426 1.00 96.69 231 GLY A CA 1
ATOM 1657 C C . GLY A 1 231 ? 6.677 4.552 -29.509 1.00 96.69 231 GLY A C 1
ATOM 1658 O O . GLY A 1 231 ? 6.268 4.730 -28.360 1.00 96.69 231 GLY A O 1
ATOM 1659 N N . HIS A 1 232 ? 7.693 5.241 -30.011 1.00 95.31 232 HIS A N 1
ATOM 1660 C CA . HIS A 1 232 ? 8.419 6.240 -29.247 1.00 95.31 232 HIS A CA 1
ATOM 1661 C C . HIS A 1 232 ? 8.838 7.432 -30.103 1.00 95.31 232 HIS A C 1
ATOM 1663 O O . HIS A 1 232 ? 8.976 7.350 -31.324 1.00 95.31 232 HIS A O 1
ATOM 1669 N N . MET A 1 233 ? 9.068 8.551 -29.425 1.00 94.94 233 MET A N 1
ATOM 1670 C CA . MET A 1 233 ? 9.639 9.767 -29.987 1.00 94.94 233 MET A CA 1
ATOM 1671 C C . MET A 1 233 ? 10.788 10.231 -29.104 1.00 94.94 233 MET A C 1
ATOM 1673 O O . MET A 1 233 ? 10.681 10.212 -27.876 1.00 94.94 233 MET A O 1
ATOM 1677 N N . ARG A 1 234 ? 11.872 10.679 -29.732 1.00 93.19 234 ARG A N 1
ATOM 1678 C CA . ARG A 1 234 ? 13.073 11.167 -29.062 1.00 93.19 234 ARG A CA 1
ATOM 1679 C C . ARG A 1 234 ? 13.458 12.545 -29.582 1.00 93.19 234 ARG A C 1
ATOM 1681 O O . ARG A 1 234 ? 13.521 12.757 -30.790 1.00 93.19 234 ARG A O 1
ATOM 1688 N N . SER A 1 235 ? 13.765 13.449 -28.662 1.00 92.44 235 SER A N 1
ATOM 1689 C CA . SER A 1 235 ? 14.370 14.753 -28.942 1.00 92.44 235 SER A CA 1
ATOM 1690 C C . SER A 1 235 ? 15.809 14.771 -28.436 1.00 92.44 235 SER A C 1
ATOM 1692 O O . SER A 1 235 ? 16.108 14.147 -27.416 1.00 92.44 235 SER A O 1
ATOM 1694 N N . ILE A 1 236 ? 16.682 15.488 -29.143 1.00 91.62 236 ILE A N 1
ATOM 1695 C CA . ILE A 1 236 ? 18.128 15.549 -28.895 1.00 91.62 236 ILE A CA 1
ATOM 1696 C C . ILE A 1 236 ? 18.544 17.027 -28.803 1.00 91.62 236 ILE A C 1
ATOM 1698 O O . ILE A 1 236 ? 18.019 17.855 -29.548 1.00 91.62 236 ILE A O 1
ATOM 1702 N N . SER A 1 237 ? 19.461 17.389 -27.900 1.00 90.19 237 SER A N 1
ATOM 1703 C CA . SER A 1 237 ? 19.861 18.794 -27.688 1.00 90.19 237 SER A CA 1
ATOM 1704 C C . SER A 1 237 ? 20.814 19.383 -28.745 1.00 90.19 237 SER A C 1
ATOM 1706 O O . SER A 1 237 ? 21.118 20.573 -28.692 1.00 90.19 237 SER A O 1
ATOM 1708 N N . THR A 1 238 ? 21.242 18.609 -29.747 1.00 87.69 238 THR A N 1
ATOM 1709 C CA . THR A 1 238 ? 22.181 19.034 -30.809 1.00 87.69 238 THR A CA 1
ATOM 1710 C C . THR A 1 238 ? 21.530 19.750 -31.998 1.00 87.69 238 THR A C 1
ATOM 1712 O O . THR A 1 238 ? 22.208 20.045 -32.979 1.00 87.69 238 THR A O 1
ATOM 1715 N N . GLY A 1 239 ? 20.227 20.045 -31.939 1.00 77.56 239 GLY A N 1
ATOM 1716 C CA . GLY A 1 239 ? 19.490 20.673 -33.046 1.00 77.56 239 GLY A CA 1
ATOM 1717 C C . GLY A 1 239 ? 19.002 19.694 -34.120 1.00 77.56 239 GLY A C 1
ATOM 1718 O O . GLY A 1 239 ? 18.405 20.124 -35.105 1.00 77.56 239 GLY A O 1
ATOM 1719 N N . GLU A 1 240 ? 19.212 18.391 -33.916 1.00 79.75 240 GLU A N 1
ATOM 1720 C CA . GLU A 1 240 ? 18.549 17.327 -34.673 1.00 79.75 240 GLU A CA 1
ATOM 1721 C C . GLU A 1 240 ? 17.026 17.363 -34.441 1.00 79.75 240 GLU A C 1
ATOM 1723 O O . GLU A 1 240 ? 16.546 17.708 -33.357 1.00 79.75 240 GLU A O 1
ATOM 1728 N N . GLY A 1 241 ? 16.249 17.011 -35.470 1.00 85.00 241 GLY A N 1
ATOM 1729 C CA . GLY A 1 241 ? 14.787 16.944 -35.379 1.00 85.00 241 GLY A CA 1
ATOM 1730 C C . GLY A 1 241 ? 14.290 15.849 -34.423 1.00 85.00 241 GLY A C 1
ATOM 1731 O O . GLY A 1 241 ? 15.055 15.024 -33.926 1.00 85.00 241 GLY A O 1
ATOM 1732 N N . VAL A 1 242 ? 12.976 15.805 -34.182 1.00 91.06 242 VAL A N 1
ATOM 1733 C CA . VAL A 1 242 ? 12.366 14.710 -33.408 1.00 91.06 242 VAL A CA 1
ATOM 1734 C C . VAL A 1 242 ? 12.448 13.414 -34.217 1.00 91.06 242 VAL A C 1
ATOM 1736 O O . VAL A 1 242 ? 11.926 13.338 -35.329 1.00 91.06 242 VAL A O 1
ATOM 1739 N N . ILE A 1 243 ? 13.077 12.388 -33.644 1.00 91.12 243 ILE A N 1
ATOM 1740 C CA . ILE A 1 243 ? 13.224 11.064 -34.256 1.00 91.12 243 ILE A CA 1
ATOM 1741 C C . ILE A 1 243 ? 12.142 10.145 -33.690 1.00 91.12 243 ILE A C 1
ATOM 1743 O O . ILE A 1 243 ? 11.990 10.040 -32.472 1.00 91.12 243 ILE A O 1
ATOM 1747 N N . GLY A 1 244 ? 11.394 9.481 -34.568 1.00 92.50 244 GLY A N 1
ATOM 1748 C CA . G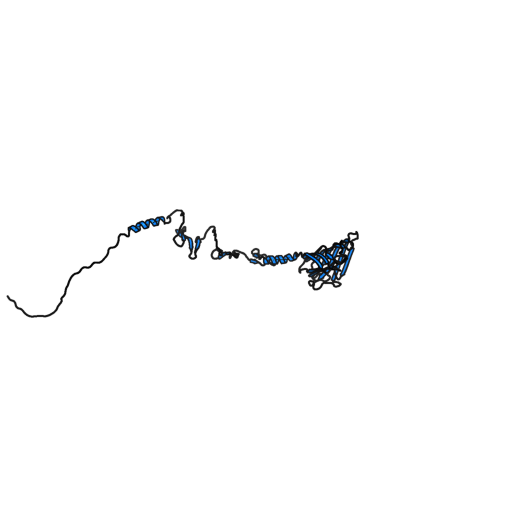LY A 1 244 ? 10.391 8.483 -34.197 1.00 92.50 244 GLY A CA 1
ATOM 1749 C C . GLY A 1 244 ? 10.869 7.057 -34.460 1.00 92.50 244 GLY A C 1
ATOM 1750 O O . GLY A 1 244 ? 11.652 6.820 -35.379 1.00 92.50 244 GLY A O 1
ATOM 1751 N N . GLY A 1 245 ? 10.358 6.111 -33.680 1.00 92.31 245 GLY A N 1
ATOM 1752 C CA . GLY A 1 245 ? 10.556 4.678 -33.882 1.00 92.31 245 GLY A CA 1
ATOM 1753 C C . GLY A 1 245 ? 9.343 3.888 -33.402 1.00 92.31 245 GLY A C 1
ATOM 1754 O O . GLY A 1 245 ? 8.560 4.370 -32.583 1.00 92.31 245 GLY A O 1
ATOM 1755 N N . ALA A 1 246 ? 9.157 2.686 -33.941 1.00 94.38 246 ALA A N 1
ATOM 1756 C CA . ALA A 1 246 ? 8.091 1.783 -33.528 1.00 94.38 246 ALA A CA 1
ATOM 1757 C C . ALA A 1 246 ? 8.486 0.326 -33.773 1.00 94.38 246 ALA A C 1
ATOM 1759 O O . ALA A 1 246 ? 9.261 0.030 -34.684 1.00 94.38 246 ALA A O 1
ATOM 1760 N N . SER A 1 247 ? 7.913 -0.574 -32.980 1.00 93.81 247 SER A N 1
ATOM 1761 C CA . SER A 1 247 ? 8.055 -2.018 -33.125 1.00 93.81 247 SER A CA 1
ATOM 1762 C C . SER A 1 247 ? 6.710 -2.704 -32.896 1.00 93.81 247 SER A C 1
ATOM 1764 O O . SER A 1 247 ? 5.920 -2.300 -32.041 1.00 93.81 247 SER A O 1
ATOM 1766 N N . SER A 1 248 ? 6.444 -3.758 -33.662 1.00 90.56 248 SER A N 1
ATOM 1767 C CA . SER A 1 248 ? 5.287 -4.633 -33.487 1.00 90.56 248 SER A CA 1
ATOM 1768 C C . SER A 1 248 ? 5.769 -6.072 -33.364 1.00 90.56 248 SER A C 1
ATOM 1770 O O . SER A 1 248 ? 6.399 -6.576 -34.291 1.00 90.56 248 SER A O 1
ATOM 1772 N N . GLY A 1 249 ? 5.453 -6.734 -32.254 1.00 87.12 249 GLY A N 1
ATOM 1773 C CA . GLY A 1 249 ? 5.842 -8.123 -32.011 1.00 87.12 249 GLY A CA 1
ATOM 1774 C C . GLY A 1 249 ? 7.272 -8.288 -31.490 1.00 87.12 249 GLY A C 1
ATOM 1775 O O . GLY A 1 249 ? 7.982 -9.215 -31.881 1.00 87.12 249 GLY A O 1
ATOM 1776 N N . SER A 1 250 ? 7.689 -7.381 -30.609 1.00 94.00 250 SER A N 1
ATOM 1777 C CA . SER A 1 250 ? 8.970 -7.432 -29.902 1.00 94.00 250 SER A CA 1
ATOM 1778 C C . SER A 1 250 ? 8.923 -8.406 -28.717 1.00 94.00 250 SER A C 1
ATOM 1780 O O . SER A 1 250 ? 7.843 -8.794 -28.276 1.00 94.00 250 SER A O 1
ATOM 1782 N N . THR A 1 251 ? 10.097 -8.761 -28.194 1.00 95.81 251 THR A N 1
ATOM 1783 C CA . THR A 1 251 ? 10.299 -9.528 -26.947 1.00 95.81 251 THR A CA 1
ATOM 1784 C C . THR A 1 251 ? 10.394 -8.627 -25.710 1.00 95.81 251 THR A C 1
ATOM 1786 O O . THR A 1 251 ? 10.591 -9.098 -24.590 1.00 95.81 251 THR A O 1
ATOM 1789 N N . LEU A 1 252 ? 10.345 -7.310 -25.913 1.00 95.38 252 LEU A N 1
ATOM 1790 C CA . LEU A 1 252 ? 10.556 -6.284 -24.897 1.00 95.38 252 LEU A CA 1
ATOM 1791 C C . LEU A 1 252 ? 10.019 -4.933 -25.363 1.00 95.38 252 LEU A C 1
ATOM 1793 O O . LEU A 1 252 ? 9.708 -4.746 -26.546 1.00 95.38 252 LEU A O 1
ATOM 1797 N N . MET A 1 253 ? 9.991 -3.985 -24.433 1.00 96.69 253 MET A N 1
ATOM 1798 C CA . MET A 1 253 ? 9.724 -2.580 -24.703 1.00 96.69 253 MET A CA 1
ATOM 1799 C C . MET A 1 253 ? 10.924 -1.699 -24.323 1.00 96.69 253 MET A C 1
ATOM 1801 O O . MET A 1 253 ? 11.330 -1.688 -23.161 1.00 96.69 253 MET A O 1
ATOM 1805 N N . ALA A 1 254 ? 11.476 -0.939 -25.270 1.00 95.38 254 ALA A N 1
ATOM 1806 C CA . ALA A 1 254 ? 12.590 -0.021 -25.054 1.00 95.38 254 ALA A CA 1
ATOM 1807 C C . ALA A 1 254 ? 12.097 1.366 -24.604 1.00 95.38 254 ALA A C 1
ATOM 1809 O O . ALA A 1 254 ? 11.376 2.070 -25.317 1.00 95.38 254 ALA A O 1
ATOM 1810 N N . ILE A 1 255 ? 12.532 1.804 -23.419 1.00 95.38 255 ILE A N 1
ATOM 1811 C CA . ILE A 1 255 ? 12.140 3.100 -22.830 1.00 95.38 255 ILE A CA 1
ATOM 1812 C C . ILE A 1 255 ? 13.233 4.177 -22.935 1.00 95.38 255 ILE A C 1
ATOM 1814 O O . ILE A 1 255 ? 12.991 5.349 -22.623 1.00 95.38 255 ILE A O 1
ATOM 1818 N N . THR A 1 256 ? 14.422 3.805 -23.415 1.00 95.12 256 THR A N 1
ATOM 1819 C CA . THR A 1 256 ? 15.519 4.707 -23.809 1.00 95.12 256 THR A CA 1
ATOM 1820 C C . THR A 1 256 ? 16.203 4.203 -25.088 1.00 95.12 256 THR A C 1
ATOM 1822 O O . THR A 1 256 ? 15.743 3.244 -25.699 1.00 95.12 256 THR A O 1
ATOM 1825 N N . ASN A 1 257 ? 17.277 4.866 -25.538 1.00 88.81 257 ASN A N 1
ATOM 1826 C CA . ASN A 1 257 ? 18.145 4.390 -26.617 1.00 88.81 257 ASN A CA 1
ATOM 1827 C C . ASN A 1 257 ? 19.526 5.073 -26.508 1.00 88.81 257 ASN A C 1
ATOM 1829 O O . ASN A 1 257 ? 19.618 6.279 -26.774 1.00 88.81 257 ASN A O 1
ATOM 1833 N N . LEU A 1 258 ? 20.562 4.299 -26.154 1.00 90.25 258 LEU A N 1
ATOM 1834 C CA . LEU A 1 258 ? 21.940 4.731 -25.853 1.00 90.25 258 LEU A CA 1
ATOM 1835 C C . LEU A 1 258 ? 22.064 5.482 -24.521 1.00 90.25 258 LEU A C 1
ATOM 1837 O O . LEU A 1 258 ? 22.359 6.672 -24.493 1.00 90.25 258 LEU A O 1
ATOM 1841 N N . VAL A 1 259 ? 21.794 4.802 -23.409 1.00 92.38 259 VAL A N 1
ATOM 1842 C CA . VAL A 1 259 ? 22.099 5.322 -2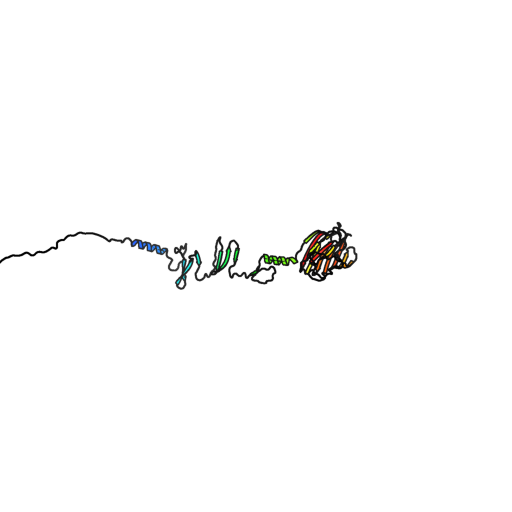2.072 1.00 92.38 259 VAL A CA 1
ATOM 1843 C C . VAL A 1 259 ? 23.590 5.179 -21.823 1.00 92.38 259 VAL A C 1
ATOM 1845 O O . VAL A 1 259 ? 24.145 4.086 -21.962 1.00 92.38 259 VAL A O 1
ATOM 1848 N N . GLY A 1 260 ? 24.199 6.300 -21.457 1.00 88.06 260 GLY A N 1
ATOM 1849 C CA . GLY A 1 260 ? 25.603 6.385 -21.119 1.00 88.06 260 GLY A CA 1
ATOM 1850 C C . GLY A 1 260 ? 25.940 5.940 -19.687 1.00 88.06 260 GLY A C 1
ATOM 1851 O O . GLY A 1 260 ? 25.094 6.026 -18.791 1.00 88.06 260 GLY A O 1
ATOM 1852 N N . SER A 1 261 ? 27.179 5.500 -19.463 1.00 88.31 261 SER A N 1
ATOM 1853 C CA . SER A 1 261 ? 27.770 5.222 -18.141 1.00 88.31 261 SER A CA 1
ATOM 1854 C C . SER A 1 261 ? 29.152 5.848 -17.888 1.00 88.31 261 SER A C 1
ATOM 1856 O O . SER A 1 261 ? 29.777 5.593 -16.857 1.00 88.31 261 SER A O 1
ATOM 1858 N N . ALA A 1 262 ? 29.664 6.684 -18.794 1.00 85.88 262 ALA A N 1
ATOM 1859 C CA . ALA A 1 262 ? 30.936 7.377 -18.615 1.00 85.88 262 ALA A CA 1
ATOM 1860 C C . ALA A 1 262 ? 30.863 8.488 -17.547 1.00 85.88 262 ALA A C 1
ATOM 1862 O O . ALA A 1 262 ? 29.800 8.958 -17.155 1.00 85.88 262 ALA A O 1
ATOM 1863 N N . ALA A 1 263 ? 32.025 8.987 -17.111 1.00 78.12 263 ALA A N 1
ATOM 1864 C CA . ALA A 1 263 ? 32.143 9.960 -16.014 1.00 78.12 263 ALA A CA 1
ATOM 1865 C C . ALA A 1 263 ? 31.379 11.293 -16.217 1.00 78.12 263 ALA A C 1
ATOM 1867 O O . ALA A 1 263 ? 31.147 12.013 -15.245 1.00 78.12 263 ALA A O 1
ATOM 1868 N N . ASN A 1 264 ? 30.994 11.624 -17.455 1.00 76.56 264 ASN A N 1
ATOM 1869 C CA . ASN A 1 264 ? 30.221 12.825 -17.800 1.00 76.56 264 ASN A CA 1
ATOM 1870 C C . ASN A 1 264 ? 28.770 12.518 -18.205 1.00 76.56 264 ASN A C 1
ATOM 1872 O O . ASN A 1 264 ? 28.033 13.430 -18.577 1.00 76.56 264 ASN A O 1
ATOM 1876 N N . GLU A 1 265 ? 28.356 11.259 -18.132 1.00 83.94 265 GLU A N 1
ATOM 1877 C CA . GLU A 1 265 ? 27.027 10.811 -18.521 1.00 83.94 265 GLU A CA 1
ATOM 1878 C C . GLU A 1 265 ? 26.183 10.688 -17.253 1.00 83.94 265 GLU A C 1
ATOM 1880 O O . GLU A 1 265 ? 26.595 10.123 -16.238 1.00 83.94 265 GLU A O 1
ATOM 1885 N N . ARG A 1 266 ? 25.008 11.318 -17.265 1.00 78.62 266 ARG A N 1
ATOM 1886 C CA . ARG A 1 266 ? 24.037 11.191 -16.179 1.00 78.62 266 ARG A CA 1
ATOM 1887 C C . ARG A 1 266 ? 23.078 10.092 -16.595 1.00 78.62 266 ARG A C 1
ATOM 1889 O O . ARG A 1 266 ? 22.467 10.197 -17.661 1.00 78.62 266 ARG A O 1
ATOM 1896 N N . GLY A 1 267 ? 22.991 9.050 -15.770 1.00 88.31 267 GLY A N 1
ATOM 1897 C CA . GLY A 1 267 ? 22.115 7.912 -16.004 1.00 88.31 267 GLY A CA 1
ATOM 1898 C C . GLY A 1 267 ? 20.671 8.343 -16.237 1.00 88.31 267 GLY A C 1
ATOM 1899 O O . GLY A 1 267 ? 20.278 9.499 -16.052 1.00 88.31 267 GLY A O 1
ATOM 1900 N N . VAL A 1 268 ? 19.832 7.401 -16.636 1.00 95.31 268 VAL A N 1
ATOM 1901 C CA . VAL A 1 268 ? 18.463 7.727 -17.013 1.00 95.31 268 VAL A CA 1
ATOM 1902 C C . VAL A 1 268 ? 17.604 8.081 -15.802 1.00 95.31 268 VAL A C 1
ATOM 1904 O O . VAL A 1 268 ? 17.576 7.380 -14.791 1.00 95.31 268 VAL A O 1
ATOM 1907 N N . SER A 1 269 ? 16.869 9.185 -15.924 1.00 95.94 269 SER A N 1
ATOM 1908 C CA . SER A 1 269 ? 15.827 9.594 -14.985 1.00 95.94 269 SER A CA 1
ATOM 1909 C C . SER A 1 269 ? 14.488 9.711 -15.702 1.00 95.94 269 SER A C 1
ATOM 1911 O O . SER A 1 269 ? 14.422 10.117 -16.862 1.00 95.94 269 SER A O 1
ATOM 1913 N N . GLY A 1 270 ? 13.396 9.362 -15.038 1.00 96.19 270 GLY A N 1
ATOM 1914 C CA . GLY A 1 270 ? 12.096 9.365 -15.689 1.00 96.19 270 GLY A CA 1
ATOM 1915 C C . GLY A 1 270 ? 11.012 8.662 -14.901 1.00 96.19 270 GLY A C 1
ATOM 1916 O O . GLY A 1 270 ? 11.135 8.413 -13.701 1.00 96.19 270 GLY A O 1
ATOM 1917 N N . GLN A 1 271 ? 9.927 8.366 -15.606 1.00 96.44 271 GLN A N 1
ATOM 1918 C CA . GLN A 1 271 ? 8.813 7.609 -15.064 1.00 96.44 271 GLN A CA 1
ATOM 1919 C C . GLN A 1 271 ? 8.242 6.629 -16.085 1.00 96.44 271 GLN A C 1
ATOM 1921 O O . GLN A 1 271 ? 8.238 6.900 -17.289 1.00 96.44 271 GLN A O 1
ATOM 1926 N N . LEU A 1 272 ? 7.699 5.540 -15.558 1.00 96.94 272 LEU A N 1
ATOM 1927 C CA . LEU A 1 272 ? 6.878 4.545 -16.227 1.00 96.94 272 LEU A CA 1
ATOM 1928 C C . LEU A 1 272 ? 5.485 4.558 -15.586 1.00 96.94 272 LEU A C 1
ATOM 1930 O O . LEU A 1 272 ? 5.373 4.627 -14.361 1.00 96.94 272 LEU A O 1
ATOM 1934 N N . ILE A 1 273 ? 4.438 4.505 -16.400 1.00 97.25 273 ILE A N 1
ATOM 1935 C CA . ILE A 1 273 ? 3.038 4.438 -15.976 1.00 97.25 273 ILE A CA 1
ATOM 1936 C C . ILE A 1 273 ? 2.415 3.210 -16.629 1.00 97.25 273 ILE A C 1
ATOM 1938 O O . ILE A 1 273 ? 2.467 3.072 -17.850 1.00 97.25 273 ILE A O 1
ATOM 1942 N N . ILE A 1 274 ? 1.821 2.343 -15.818 1.00 96.81 274 ILE A N 1
ATOM 1943 C CA . ILE A 1 274 ? 1.117 1.141 -16.252 1.00 96.81 274 ILE A CA 1
ATOM 1944 C C . ILE A 1 274 ? -0.365 1.337 -15.953 1.00 96.81 274 ILE A C 1
ATOM 1946 O O . ILE A 1 274 ? -0.741 1.509 -14.792 1.00 96.81 274 ILE A O 1
ATOM 1950 N N . ALA A 1 275 ? -1.196 1.320 -16.994 1.00 96.38 275 ALA A N 1
ATOM 1951 C CA . ALA A 1 275 ? -2.628 1.563 -16.879 1.00 96.38 275 ALA A CA 1
ATOM 1952 C C . ALA A 1 275 ? -3.403 0.251 -16.709 1.00 96.38 275 ALA A C 1
ATOM 1954 O O . ALA A 1 275 ? -3.243 -0.674 -17.505 1.00 96.38 275 ALA A O 1
ATOM 1955 N N . LEU A 1 276 ? -4.271 0.204 -15.693 1.00 94.44 276 LEU A N 1
ATOM 1956 C CA . LEU A 1 276 ? -5.178 -0.909 -15.391 1.00 94.44 276 LEU A CA 1
ATOM 1957 C C . LEU A 1 276 ? -4.497 -2.298 -15.408 1.00 94.44 276 LEU A C 1
ATOM 1959 O O . LEU A 1 276 ? -5.027 -3.222 -16.028 1.00 94.44 276 LEU A O 1
ATOM 1963 N N . PRO A 1 277 ? -3.350 -2.483 -14.721 1.00 95.19 277 PRO A N 1
ATOM 1964 C CA . PRO A 1 277 ? -2.565 -3.717 -14.808 1.00 95.19 277 PRO A CA 1
ATOM 1965 C C . PRO A 1 277 ? -3.343 -4.970 -14.385 1.00 95.19 277 PRO A C 1
ATOM 1967 O O . PRO A 1 277 ? -3.121 -6.033 -14.943 1.00 95.19 277 PRO A O 1
ATOM 1970 N N . GLY A 1 278 ? -4.303 -4.859 -13.462 1.00 93.25 278 GLY A N 1
ATOM 1971 C CA . GLY A 1 278 ? -5.093 -6.006 -12.996 1.00 93.25 278 GLY A CA 1
ATOM 1972 C C . GLY A 1 278 ? -6.238 -6.457 -13.917 1.00 93.25 278 GLY A C 1
ATOM 1973 O O . GLY A 1 278 ? -6.993 -7.346 -13.527 1.00 93.25 278 GLY A O 1
ATOM 1974 N N . GLN A 1 279 ? -6.450 -5.828 -15.080 1.00 93.00 279 GLN A N 1
ATOM 1975 C CA . GLN A 1 279 ? -7.511 -6.221 -16.020 1.00 93.00 279 GLN A CA 1
ATOM 1976 C C . GLN A 1 279 ? -6.993 -7.221 -17.061 1.00 93.00 279 GLN A C 1
ATOM 1978 O O . GLN A 1 279 ? -5.853 -7.133 -17.505 1.00 93.00 279 GLN A O 1
ATOM 1983 N N . ALA A 1 280 ? -7.850 -8.148 -17.499 1.00 93.25 280 ALA A N 1
ATOM 1984 C CA . ALA A 1 280 ? -7.542 -9.096 -18.573 1.00 93.25 280 ALA A CA 1
ATOM 1985 C C . ALA A 1 280 ? -7.673 -8.442 -19.966 1.00 93.25 280 ALA A C 1
ATOM 1987 O O . ALA A 1 280 ? -8.465 -8.865 -20.806 1.00 93.25 280 ALA A O 1
ATOM 1988 N N . GLU A 1 281 ? -6.906 -7.378 -20.192 1.00 94.62 281 GLU A N 1
ATOM 1989 C CA . GLU A 1 281 ? -6.869 -6.590 -21.427 1.00 94.62 281 GLU A CA 1
ATOM 1990 C C . GLU A 1 281 ? -5.418 -6.408 -21.901 1.00 94.62 281 GLU A C 1
ATOM 1992 O O . GLU A 1 281 ? -4.473 -6.832 -21.238 1.00 94.62 281 GLU A O 1
ATOM 1997 N N . TYR A 1 282 ? -5.215 -5.779 -23.062 1.00 96.00 282 TYR A N 1
ATOM 1998 C CA . TYR A 1 282 ? -3.875 -5.388 -23.505 1.00 96.00 282 TYR A CA 1
ATOM 1999 C C . TYR A 1 282 ? -3.368 -4.206 -22.678 1.00 96.00 282 TYR A C 1
ATOM 2001 O O . TYR A 1 282 ? -3.628 -3.047 -23.014 1.00 96.00 282 TYR A O 1
ATOM 2009 N N . THR A 1 283 ? -2.639 -4.505 -21.603 1.00 97.06 283 THR A N 1
ATOM 2010 C CA . THR A 1 283 ? -2.098 -3.509 -20.675 1.00 97.06 283 THR A CA 1
ATOM 2011 C C . THR A 1 283 ? -1.252 -2.475 -21.410 1.00 97.06 283 THR A C 1
ATOM 2013 O O . THR A 1 283 ? -0.290 -2.821 -22.103 1.00 97.06 283 THR A O 1
ATOM 2016 N N . GLN A 1 284 ? -1.609 -1.200 -21.246 1.00 97.38 284 GLN A N 1
ATOM 2017 C CA . GLN A 1 284 ? -0.884 -0.069 -21.817 1.00 97.38 284 GLN A CA 1
ATOM 2018 C C . GLN A 1 284 ? 0.184 0.431 -20.850 1.00 97.38 284 GLN A C 1
ATOM 2020 O O . GLN A 1 284 ? -0.041 0.533 -19.641 1.00 97.38 284 GLN A O 1
ATOM 2025 N N . ILE A 1 285 ? 1.349 0.750 -21.403 1.00 97.75 285 ILE A N 1
ATOM 2026 C CA . ILE A 1 285 ? 2.524 1.185 -20.658 1.00 97.75 285 ILE A CA 1
ATOM 2027 C C . ILE A 1 285 ? 3.070 2.446 -21.323 1.00 97.75 285 ILE A C 1
ATOM 2029 O O . ILE A 1 285 ? 3.295 2.480 -22.531 1.00 97.75 285 ILE A O 1
ATOM 2033 N N . HIS A 1 286 ? 3.289 3.492 -20.535 1.00 97.69 286 HIS A N 1
ATOM 2034 C CA . HIS A 1 286 ? 3.799 4.776 -21.005 1.00 97.69 286 HIS A CA 1
ATOM 2035 C C . HIS A 1 286 ? 5.068 5.141 -20.257 1.00 97.69 286 HIS A C 1
ATOM 2037 O O . HIS A 1 286 ? 5.103 5.066 -19.031 1.00 97.69 286 HIS A O 1
ATOM 2043 N N . ALA A 1 287 ? 6.088 5.606 -20.969 1.00 97.81 287 ALA A N 1
ATOM 2044 C CA . ALA A 1 287 ? 7.322 6.073 -20.356 1.00 97.81 287 ALA A CA 1
ATOM 2045 C C . ALA A 1 287 ? 7.673 7.489 -20.805 1.00 97.81 287 ALA A C 1
ATOM 2047 O O . ALA A 1 287 ? 7.445 7.883 -21.951 1.00 97.81 287 ALA A O 1
ATOM 2048 N N . ARG A 1 288 ? 8.280 8.250 -19.894 1.00 97.38 288 ARG A N 1
ATOM 2049 C CA . ARG A 1 288 ? 8.962 9.506 -20.206 1.00 97.38 288 ARG A CA 1
ATOM 2050 C C . ARG A 1 288 ? 10.304 9.523 -19.500 1.00 97.38 288 ARG A C 1
ATOM 2052 O O . ARG A 1 288 ? 10.348 9.453 -18.273 1.00 97.38 288 ARG A O 1
ATOM 2059 N N . THR A 1 289 ? 11.373 9.657 -20.270 1.00 97.38 289 THR A N 1
ATOM 2060 C CA . THR A 1 289 ? 12.749 9.580 -19.779 1.00 97.38 289 THR A CA 1
ATOM 2061 C C . THR A 1 289 ? 13.576 10.765 -20.255 1.00 97.38 289 THR A C 1
ATOM 2063 O O . THR A 1 289 ? 13.307 11.352 -21.305 1.00 97.38 289 THR A O 1
ATOM 2066 N N . ALA A 1 290 ? 14.570 11.128 -19.453 1.00 95.38 290 ALA A N 1
ATOM 2067 C CA . ALA A 1 290 ? 15.620 12.078 -19.770 1.00 95.38 290 ALA A CA 1
ATOM 2068 C C . ALA A 1 290 ? 16.969 11.487 -19.336 1.00 95.38 290 ALA A C 1
ATOM 2070 O O . ALA A 1 290 ? 17.074 10.918 -18.247 1.00 95.38 290 ALA A O 1
ATOM 2071 N N . TYR A 1 291 ? 17.974 11.570 -20.199 1.00 94.88 291 TYR A N 1
ATOM 2072 C CA . TYR A 1 291 ? 19.295 10.977 -19.981 1.00 94.88 291 TYR A CA 1
ATOM 2073 C C . TYR A 1 291 ? 20.340 11.670 -20.849 1.00 94.88 291 TYR A C 1
ATOM 2075 O O . TYR A 1 291 ? 19.991 12.334 -21.824 1.00 94.88 291 TYR A O 1
ATOM 2083 N N . VAL A 1 292 ? 21.610 11.490 -20.500 1.00 90.44 292 VAL A N 1
ATOM 2084 C CA . VAL A 1 292 ? 22.737 11.866 -21.357 1.00 90.44 292 VAL A CA 1
ATOM 2085 C C . VAL A 1 292 ? 23.206 10.612 -22.096 1.00 90.44 292 VAL A C 1
ATOM 2087 O O . VAL A 1 292 ? 23.343 9.552 -21.480 1.00 90.44 292 VAL A O 1
ATOM 2090 N N . ASP A 1 293 ? 23.375 10.707 -23.414 1.00 90.00 293 ASP A N 1
ATOM 2091 C CA . ASP A 1 293 ? 23.890 9.599 -24.227 1.00 90.00 293 ASP A CA 1
ATOM 2092 C C . ASP A 1 293 ? 25.414 9.450 -24.163 1.00 90.00 293 ASP A C 1
ATOM 2094 O O . ASP A 1 293 ? 26.105 10.245 -23.531 1.00 90.00 293 ASP A O 1
ATOM 2098 N N . ASP A 1 294 ? 25.931 8.446 -24.869 1.00 85.00 294 ASP A N 1
ATOM 2099 C CA . ASP A 1 294 ? 27.363 8.152 -25.005 1.00 85.00 294 ASP A CA 1
ATOM 2100 C C . ASP A 1 294 ? 28.190 9.252 -25.706 1.00 85.00 294 ASP A C 1
ATOM 2102 O O . ASP A 1 294 ? 29.423 9.243 -25.683 1.00 85.00 294 ASP A O 1
ATOM 2106 N N . GLY A 1 295 ? 27.524 10.216 -26.344 1.00 87.50 295 GLY A N 1
ATOM 2107 C CA . GLY A 1 295 ? 28.123 11.411 -26.932 1.00 87.50 295 GLY A CA 1
ATOM 2108 C C . GLY A 1 295 ? 28.115 12.626 -26.002 1.00 87.50 295 GLY A C 1
ATOM 2109 O O . GLY A 1 295 ? 28.566 13.698 -26.413 1.00 87.50 295 GLY A O 1
ATOM 2110 N N . GLY A 1 296 ? 27.599 12.497 -24.775 1.00 87.75 296 GLY A N 1
ATOM 2111 C CA . GLY A 1 296 ? 27.425 13.620 -23.855 1.00 87.75 296 GLY A CA 1
ATOM 2112 C C . GLY A 1 296 ? 26.246 14.530 -24.215 1.00 87.75 296 GLY A C 1
ATOM 2113 O O . GLY A 1 296 ? 26.246 15.705 -23.845 1.00 87.75 296 GLY A O 1
ATOM 2114 N N . VAL A 1 297 ? 25.261 14.024 -24.961 1.00 90.25 297 VAL A N 1
ATOM 2115 C CA . VAL A 1 297 ? 24.114 14.793 -25.450 1.00 90.25 297 VAL A CA 1
ATOM 2116 C C . VAL A 1 297 ? 22.862 14.486 -24.634 1.00 90.25 297 VAL A C 1
ATOM 2118 O O . VAL A 1 297 ? 22.498 13.328 -24.431 1.00 90.25 297 VAL A O 1
ATOM 2121 N N . ASP A 1 298 ? 22.154 15.537 -24.218 1.00 91.94 298 ASP A N 1
ATOM 2122 C CA . ASP A 1 298 ? 20.871 15.399 -23.532 1.00 91.94 298 ASP A CA 1
ATOM 2123 C C . ASP A 1 298 ? 19.792 14.862 -24.478 1.00 91.94 298 ASP A C 1
ATOM 2125 O O . ASP A 1 298 ? 19.531 15.400 -25.564 1.00 91.94 298 ASP A O 1
ATOM 2129 N N . ARG A 1 299 ? 19.103 13.822 -24.018 1.00 92.56 299 ARG A N 1
ATOM 2130 C CA . ARG A 1 299 ? 17.998 13.178 -24.717 1.00 92.56 299 ARG A CA 1
ATOM 2131 C C . ARG A 1 299 ? 16.760 13.171 -23.853 1.00 92.56 299 ARG A C 1
ATOM 2133 O O . ARG A 1 299 ? 16.817 12.916 -22.654 1.00 92.56 299 ARG A O 1
ATOM 2140 N N . VAL A 1 300 ? 15.620 13.389 -24.499 1.00 94.88 300 VAL A N 1
ATOM 2141 C CA . VAL A 1 300 ? 14.299 13.152 -23.914 1.00 94.88 300 VAL A CA 1
ATOM 2142 C C . VAL A 1 300 ? 13.568 12.163 -24.797 1.00 94.88 300 VAL A C 1
ATOM 2144 O O . VAL A 1 300 ? 13.498 12.357 -26.010 1.00 94.88 300 VAL A O 1
ATOM 2147 N N . MET A 1 301 ? 13.006 11.120 -24.197 1.00 95.50 301 MET A N 1
ATOM 2148 C CA . MET A 1 301 ? 12.223 10.118 -24.907 1.00 95.50 301 MET A CA 1
ATOM 2149 C C . MET A 1 301 ? 10.850 9.969 -24.262 1.00 95.50 301 MET A C 1
ATOM 2151 O O . MET A 1 301 ? 10.706 9.969 -23.040 1.00 95.50 301 MET A O 1
ATOM 2155 N N . VAL A 1 302 ? 9.829 9.879 -25.108 1.00 96.50 302 VAL A N 1
ATOM 2156 C CA . VAL A 1 302 ? 8.461 9.541 -24.719 1.00 96.50 302 VAL A CA 1
ATOM 2157 C C . VAL A 1 302 ? 8.082 8.283 -25.477 1.00 96.50 302 VAL A C 1
ATOM 2159 O O . VAL A 1 302 ? 8.252 8.222 -26.694 1.00 96.50 302 VAL A O 1
ATOM 2162 N N . MET A 1 303 ? 7.581 7.290 -24.760 1.00 96.62 303 MET A N 1
ATOM 2163 C CA . MET A 1 303 ? 7.219 5.989 -25.301 1.00 96.62 303 MET A CA 1
ATOM 2164 C C . MET A 1 303 ? 5.799 5.629 -24.868 1.00 96.62 303 MET A C 1
ATOM 2166 O O . MET A 1 303 ? 5.363 5.946 -23.759 1.00 96.62 303 MET A O 1
ATOM 2170 N N . SER A 1 304 ? 5.079 4.973 -25.771 1.00 96.88 304 SER A N 1
ATOM 2171 C CA . SER A 1 304 ? 3.832 4.280 -25.487 1.00 96.88 304 SER A CA 1
ATOM 2172 C C . SER A 1 304 ? 3.931 2.874 -26.055 1.00 96.88 304 SER A C 1
ATOM 2174 O O . SER A 1 304 ? 4.193 2.698 -27.243 1.00 96.88 304 SER A O 1
ATOM 2176 N N . GLY A 1 305 ? 3.671 1.878 -25.226 1.00 96.50 305 GLY A N 1
ATOM 2177 C CA . GLY A 1 305 ? 3.664 0.478 -25.606 1.00 96.50 305 GLY A CA 1
ATOM 2178 C C . GLY A 1 305 ? 2.503 -0.273 -24.981 1.00 96.50 305 GLY A C 1
ATOM 2179 O O . GLY A 1 305 ? 1.710 0.274 -24.211 1.00 96.50 305 GLY A O 1
ATOM 2180 N N . ARG A 1 306 ? 2.371 -1.536 -25.366 1.00 96.44 306 ARG A N 1
ATOM 2181 C CA . ARG A 1 306 ? 1.408 -2.459 -24.778 1.00 96.44 306 ARG A CA 1
ATOM 2182 C C . ARG A 1 306 ? 1.930 -3.884 -24.798 1.00 96.44 306 ARG A C 1
ATOM 2184 O O . ARG A 1 306 ? 2.633 -4.281 -25.732 1.00 96.44 306 ARG A O 1
ATOM 2191 N N . ARG A 1 307 ? 1.474 -4.658 -23.820 1.00 96.88 307 ARG A N 1
ATOM 2192 C CA . ARG A 1 307 ? 1.537 -6.119 -23.844 1.00 96.88 307 ARG A CA 1
ATOM 2193 C C . ARG A 1 307 ? 0.462 -6.655 -24.798 1.00 96.88 307 ARG A C 1
ATOM 2195 O O . ARG A 1 307 ? -0.689 -6.227 -24.741 1.00 96.88 307 ARG A O 1
ATOM 2202 N N . LEU A 1 308 ? 0.824 -7.568 -25.694 1.00 96.62 308 LEU A N 1
ATOM 2203 C CA . LEU A 1 308 ? -0.040 -8.138 -26.741 1.00 96.62 308 LEU A CA 1
ATOM 2204 C C . LEU A 1 308 ? -0.792 -9.405 -26.297 1.00 96.62 308 LEU A C 1
ATOM 2206 O O . LEU A 1 308 ? -1.429 -10.074 -27.109 1.00 96.62 308 LEU A O 1
ATOM 2210 N N . SER A 1 309 ? -0.774 -9.698 -24.998 1.00 95.38 309 SER A N 1
ATOM 2211 C CA . SER A 1 309 ? -1.563 -10.751 -24.364 1.00 95.38 309 SER A CA 1
ATOM 2212 C C . SER A 1 309 ? -2.582 -10.131 -23.407 1.00 95.38 309 SER A C 1
ATOM 2214 O O . SER A 1 309 ? -2.240 -9.261 -22.606 1.00 95.38 309 SER A O 1
ATOM 2216 N N . ALA A 1 310 ? -3.842 -10.558 -23.526 1.00 95.00 310 ALA A N 1
ATOM 2217 C CA . ALA A 1 310 ? -4.959 -10.071 -22.722 1.00 95.00 310 ALA A CA 1
ATOM 2218 C C . ALA A 1 310 ? -5.034 -10.849 -21.401 1.00 95.00 310 ALA A C 1
ATOM 2220 O O . ALA A 1 310 ? -5.803 -11.799 -21.259 1.00 95.00 310 ALA A O 1
ATOM 2221 N N . ALA A 1 311 ? -4.185 -10.472 -20.451 1.00 95.12 311 ALA A N 1
ATOM 2222 C CA . ALA A 1 311 ? -4.161 -11.024 -19.102 1.00 95.12 311 ALA A CA 1
ATOM 2223 C C . ALA A 1 311 ? -3.691 -9.948 -18.120 1.00 95.12 311 ALA A C 1
ATOM 2225 O O . ALA A 1 311 ? -3.054 -8.979 -18.536 1.00 95.12 311 ALA A O 1
ATOM 2226 N N . ALA A 1 312 ? -3.988 -10.146 -16.836 1.00 95.38 312 ALA A N 1
ATOM 2227 C CA . ALA A 1 312 ? -3.475 -9.277 -15.789 1.00 95.38 312 ALA A CA 1
ATOM 2228 C C . ALA A 1 312 ? -1.935 -9.277 -15.784 1.00 95.38 312 ALA A C 1
ATOM 2230 O O . ALA A 1 312 ? -1.295 -10.288 -16.081 1.00 95.38 312 ALA A O 1
ATOM 2231 N N . VAL A 1 313 ? -1.359 -8.123 -15.461 1.00 96.38 313 VAL A N 1
ATOM 2232 C CA . VAL A 1 313 ? 0.069 -7.920 -15.239 1.00 96.38 313 VAL A CA 1
ATOM 2233 C C . VAL A 1 313 ? 0.294 -7.789 -13.742 1.00 96.38 313 VAL A C 1
ATOM 2235 O O . VAL A 1 313 ? -0.095 -6.795 -13.128 1.00 96.38 313 VAL A O 1
ATOM 2238 N N . ASP A 1 314 ? 0.975 -8.779 -13.182 1.00 94.50 314 ASP A N 1
ATOM 2239 C CA . ASP A 1 314 ? 1.252 -8.868 -11.748 1.00 94.50 314 ASP A CA 1
ATOM 2240 C C . ASP A 1 314 ? 2.671 -8.399 -11.413 1.00 94.50 314 ASP A C 1
ATOM 2242 O O . ASP A 1 314 ? 3.012 -8.215 -10.246 1.00 94.50 314 ASP A O 1
ATOM 2246 N N . LEU A 1 315 ? 3.528 -8.213 -12.422 1.00 95.62 315 LEU A N 1
ATOM 2247 C CA . LEU A 1 315 ? 4.899 -7.749 -12.243 1.00 95.62 315 LEU A CA 1
ATOM 2248 C C . LEU A 1 315 ? 5.423 -7.031 -13.491 1.00 95.62 315 LEU A C 1
ATOM 2250 O O . LEU A 1 315 ? 5.151 -7.434 -14.624 1.00 95.62 315 LEU A O 1
ATOM 2254 N N . ILE A 1 316 ? 6.223 -5.987 -13.267 1.00 96.06 316 ILE A N 1
ATOM 2255 C CA . ILE A 1 316 ? 7.072 -5.353 -14.283 1.00 96.06 316 ILE A CA 1
ATOM 2256 C C . ILE A 1 316 ? 8.538 -5.577 -13.924 1.00 96.06 316 ILE A C 1
ATOM 2258 O O . ILE A 1 316 ? 8.951 -5.344 -12.790 1.00 96.06 316 ILE A O 1
ATOM 2262 N N . ARG A 1 317 ? 9.325 -5.968 -14.925 1.00 95.88 317 ARG A N 1
ATOM 2263 C CA . ARG A 1 317 ? 10.781 -6.048 -14.869 1.00 95.88 317 ARG A CA 1
ATOM 2264 C C . ARG A 1 317 ? 11.390 -4.870 -15.615 1.00 95.88 317 ARG A C 1
ATOM 2266 O O . ARG A 1 317 ? 11.048 -4.645 -16.773 1.00 95.88 317 ARG A O 1
ATOM 2273 N N . ILE A 1 318 ? 12.325 -4.173 -14.978 1.00 95.81 318 ILE A N 1
ATOM 2274 C CA . ILE A 1 318 ? 13.131 -3.098 -15.569 1.00 95.81 318 ILE A CA 1
ATOM 2275 C C . ILE A 1 318 ? 14.594 -3.540 -15.589 1.00 95.81 318 ILE A C 1
ATOM 2277 O O . ILE A 1 318 ? 15.109 -4.003 -14.571 1.00 95.81 318 ILE A O 1
ATOM 2281 N N . PHE A 1 319 ? 15.268 -3.412 -16.728 1.00 95.81 319 PHE A N 1
ATOM 2282 C CA . PHE A 1 319 ? 16.652 -3.863 -16.895 1.00 95.81 319 PHE A CA 1
ATOM 2283 C C . PHE A 1 319 ? 17.337 -3.138 -18.052 1.00 95.81 319 PHE A C 1
ATOM 2285 O O . PHE A 1 319 ? 16.670 -2.534 -18.890 1.00 95.81 319 PHE A O 1
ATOM 2292 N N . PHE A 1 320 ? 18.666 -3.186 -18.093 1.00 96.81 320 PHE A N 1
ATOM 2293 C CA . PHE A 1 320 ? 19.415 -2.753 -19.267 1.00 96.81 320 PHE A CA 1
ATOM 2294 C C . PHE A 1 320 ? 19.632 -3.935 -20.215 1.00 96.81 320 PHE A C 1
ATOM 2296 O O . PHE A 1 320 ? 19.926 -5.035 -19.753 1.00 96.81 320 PHE A O 1
ATOM 2303 N N . LEU A 1 321 ? 19.512 -3.702 -21.526 1.00 95.69 321 LEU A N 1
ATOM 2304 C CA . LEU A 1 321 ? 19.725 -4.710 -22.574 1.00 95.69 321 LEU A CA 1
ATOM 2305 C C . LEU A 1 321 ? 21.084 -5.403 -22.415 1.00 95.69 321 LEU A C 1
ATOM 2307 O O . LEU A 1 321 ? 21.201 -6.621 -22.545 1.00 95.69 321 LEU A O 1
ATOM 2311 N N . GLU A 1 322 ? 22.101 -4.607 -22.090 1.00 94.94 322 GLU A N 1
ATOM 2312 C CA . GLU A 1 322 ? 23.441 -5.061 -21.744 1.00 94.94 322 GLU A CA 1
ATOM 2313 C C . GLU A 1 322 ? 23.888 -4.481 -20.399 1.00 94.94 322 GLU A C 1
ATOM 2315 O O . GLU A 1 322 ? 23.733 -3.282 -20.144 1.00 94.94 322 GLU A O 1
ATOM 2320 N N . GLY A 1 323 ? 24.515 -5.330 -19.580 1.00 93.75 323 GLY A N 1
ATOM 2321 C CA . GLY A 1 323 ? 25.078 -4.966 -18.280 1.00 93.75 323 GLY A CA 1
ATOM 2322 C C . GLY A 1 323 ? 24.063 -4.939 -17.133 1.00 93.75 323 GLY A C 1
ATOM 2323 O O . GLY A 1 323 ? 22.851 -4.947 -17.319 1.00 93.75 323 GLY A O 1
ATOM 2324 N N . ASN A 1 324 ? 24.587 -4.894 -15.910 1.00 95.00 324 ASN A N 1
ATOM 2325 C CA . ASN A 1 324 ? 23.793 -4.636 -14.711 1.00 95.00 324 ASN A CA 1
ATOM 2326 C C . ASN A 1 324 ? 23.488 -3.141 -14.575 1.00 95.00 324 ASN A C 1
ATOM 2328 O O . ASN A 1 324 ? 24.211 -2.296 -15.103 1.00 95.00 324 ASN A O 1
ATOM 2332 N N . ILE A 1 325 ? 22.482 -2.817 -13.771 1.00 95.00 325 ILE A N 1
ATOM 2333 C CA . ILE A 1 325 ? 22.257 -1.491 -13.202 1.00 95.00 325 ILE A CA 1
ATOM 2334 C C . ILE A 1 325 ? 23.333 -1.259 -12.138 1.00 95.00 325 ILE A C 1
ATOM 2336 O O . ILE A 1 325 ? 23.314 -1.898 -11.086 1.00 95.00 325 ILE A O 1
ATOM 2340 N N . GLU A 1 326 ? 24.278 -0.365 -12.409 1.00 94.50 326 GLU A N 1
ATOM 2341 C CA . GLU A 1 326 ? 25.372 -0.015 -11.502 1.00 94.50 326 GLU A CA 1
ATOM 2342 C C . GLU A 1 326 ? 24.850 0.723 -10.267 1.00 94.50 326 GLU A C 1
ATOM 2344 O O . GLU A 1 326 ? 25.164 0.346 -9.136 1.00 94.50 326 GLU A O 1
ATOM 2349 N N . SER A 1 327 ? 24.035 1.759 -10.488 1.00 93.25 327 SER A N 1
ATOM 2350 C CA . SER A 1 327 ? 23.472 2.600 -9.432 1.00 93.25 327 SER A CA 1
ATOM 2351 C C . SER A 1 327 ? 22.153 3.264 -9.849 1.00 93.25 327 SER A C 1
ATOM 2353 O O . SER A 1 327 ? 21.815 3.290 -11.031 1.00 93.25 327 SER A O 1
ATOM 2355 N N . GLY A 1 328 ? 21.408 3.798 -8.880 1.00 92.06 328 GLY A N 1
ATOM 2356 C CA . GLY A 1 328 ? 20.243 4.664 -9.086 1.00 92.06 328 GLY A CA 1
ATOM 2357 C C . GLY A 1 328 ? 19.199 4.502 -7.985 1.00 92.06 328 GLY A C 1
ATOM 2358 O O . GLY A 1 328 ? 19.333 3.654 -7.103 1.00 92.06 328 GLY A O 1
ATOM 2359 N N . GLU A 1 329 ? 18.151 5.315 -8.022 1.00 93.38 329 GLU A N 1
ATOM 2360 C CA . GLU A 1 329 ? 17.027 5.234 -7.084 1.00 93.38 329 GLU A CA 1
ATOM 2361 C C . GLU A 1 329 ? 15.730 4.947 -7.836 1.00 93.38 329 GLU A C 1
ATOM 2363 O O . GLU A 1 329 ? 15.475 5.536 -8.888 1.00 93.38 329 GLU A O 1
ATOM 2368 N N . ILE A 1 330 ? 14.899 4.062 -7.288 1.00 92.44 330 ILE A N 1
ATOM 2369 C CA . ILE A 1 330 ? 13.553 3.784 -7.790 1.00 92.44 330 ILE A CA 1
ATOM 2370 C C . ILE A 1 330 ? 12.536 4.061 -6.699 1.00 92.44 330 ILE A C 1
ATOM 2372 O O . ILE A 1 330 ? 12.721 3.656 -5.557 1.00 92.44 330 ILE A O 1
ATOM 2376 N N . GLN A 1 331 ? 11.447 4.710 -7.089 1.00 92.94 331 GLN A N 1
ATOM 2377 C CA . GLN A 1 331 ? 10.273 4.962 -6.274 1.00 92.94 331 GLN A CA 1
ATOM 2378 C C . GLN A 1 331 ? 9.045 4.403 -6.988 1.00 92.94 331 GLN A C 1
ATOM 2380 O O . GLN A 1 331 ? 8.799 4.723 -8.151 1.00 92.94 331 GLN A O 1
ATOM 2385 N N . VAL A 1 332 ? 8.236 3.631 -6.271 1.00 91.75 332 VAL A N 1
ATOM 2386 C CA . VAL A 1 332 ? 6.983 3.076 -6.797 1.00 91.75 332 VAL A CA 1
ATOM 2387 C C . VAL A 1 332 ? 5.787 3.698 -6.079 1.00 91.75 332 VAL A C 1
ATOM 2389 O O . VAL A 1 332 ? 5.883 4.060 -4.913 1.00 91.75 332 VAL A O 1
ATOM 2392 N N . SER A 1 333 ? 4.668 3.874 -6.774 1.00 89.81 333 SER A N 1
ATOM 2393 C CA . SER A 1 333 ? 3.385 4.251 -6.173 1.00 89.81 333 SER A CA 1
ATOM 2394 C C . SER A 1 333 ? 2.236 3.615 -6.945 1.00 89.81 333 SER A C 1
ATOM 2396 O O . SER A 1 333 ? 2.299 3.552 -8.176 1.00 89.81 333 SER A O 1
ATOM 2398 N N . TYR A 1 334 ? 1.185 3.215 -6.237 1.00 89.44 334 TYR A N 1
ATOM 2399 C CA . TYR A 1 334 ? -0.001 2.579 -6.805 1.00 89.44 334 TYR A CA 1
ATOM 2400 C C . TYR A 1 334 ? -1.228 3.464 -6.583 1.00 89.44 334 TYR A C 1
ATOM 2402 O O . TYR A 1 334 ? -1.282 4.203 -5.607 1.00 89.44 334 TYR A O 1
ATOM 2410 N N . ILE A 1 335 ? -2.186 3.410 -7.502 1.00 84.44 335 ILE A N 1
ATOM 2411 C CA . ILE A 1 335 ? -3.507 4.050 -7.390 1.00 84.44 335 ILE A CA 1
ATOM 2412 C C . ILE A 1 335 ? -4.558 2.969 -7.597 1.00 84.44 335 ILE A C 1
ATOM 2414 O O . ILE A 1 335 ? -4.311 2.093 -8.461 1.00 84.44 335 ILE A O 1
#

Foldseek 3Di:
DDDDDDDDDDDDDDDDDDDDDDDDDDDDDDDPPPPVVVVVVVVVPVVDDDPDDDDDDDDDDDPPQWADWDAPPVRHIDGQWTQDPVRDIDGDDPDDPDDDDDDDDDQAKDFDDDPHWTQWIDHPVGIDGTPPPDQPEADQQLPPPDPDPSHHYDPVSVVNVVVVVCLQVPFPKDKFAQAQKDKDFDDAPFQKKKKWWFQFAFPDFFWFKWKWFDQPR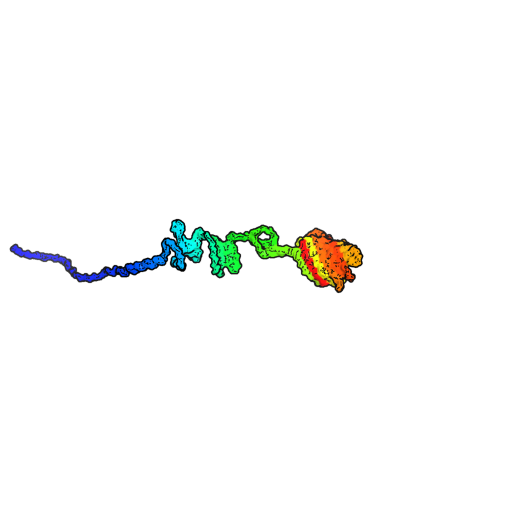PPDTQQFQQFKWKKKWKDWPPPDDIDIDIDGRGSIGTQDGAAGHDPLWGGKTWMKMWGRQNFQAFIKIWIWIWIQHPVRIIMIMIMIMTTRGRHHTRMMMIHIPDGGRRIIIMTMGTD